Protein AF-A0A1H7FIC7-F1 (afdb_monomer_lite)

pLDDT: mean 71.8, std 18.18, range [37.59, 98.0]

Secondary structure (DSSP, 8-state):
-HHHHHHHHHHHHHHHHHHHHH--SHHHHHHHHHHHHHHHGGGHHHHHHHHTTTTT--------HHHHHHHTT-HHHHHHHHHHHHHHHTT--PPPPHHHHHHHHHHHHHS-HHHHHHHHHHHHHS--GGGHHHHHHHHT-SSHHHHHHHHHHHHHHHHHHHHHHHHHHHHHHT--SSPPPP-HHHHHHHHHTS-S-HHHHHHHHHHHHHHHHHTS-----------PPP-S--------------PPP-

Foldseek 3Di:
DVVVVVVVLVVLLVQLLVQLVPDVDLVSNVVSLVVLCVVCPPCSVVSCVVNVVNSPHPPPCPPDVVVVVVQVPDPVSVVVVVVVVVCVVVVDDDDDDVVVLVVLQCCLPDNDPVSVLVSLVVCLVDNALSNVVSLVSQCVRPDPVSVVSSVVSLVVLLVVLVVLLVVLVVVVVPPDPPDDQRDLVSLVRSLSNPNDDPVSSVVSNVVSVVSVVVPDDPPDPDPDDPDDDDDPDPPDPDDDDDDDDPDDDD

Sequence (250 aa):
MILVIAFHLGLALAFGILSALLCPRPLSATVASFVILVLFGPFGGLALMMIAPGLGLPQARILSSRTAYQFSRDPQLHDAADKLFDQICQRRRHPLSGNAVSSFLKTFRSGTLHQQQEAIAAISRSYHPDMRPALSAALASPVPALRVQAAAVYAKLRGTYGTRAKDLLDQAEREDHARPALDANAFLEVAASGFVDNETREKLLFLASKLKEENTPPSVPSASASGPGPSRSMLRAMPRIKRYACGGLG

Structure (mmCIF, N/CA/C/O backbone):
data_AF-A0A1H7FIC7-F1
#
_entry.id   AF-A0A1H7FIC7-F1
#
loop_
_atom_site.group_PDB
_atom_site.id
_atom_site.type_symbol
_atom_site.label_atom_id
_atom_site.label_alt_id
_atom_site.label_comp_id
_atom_site.label_asym_id
_atom_site.label_entity_id
_atom_site.label_seq_id
_atom_site.pdbx_PDB_ins_code
_atom_site.Cartn_x
_atom_site.Cartn_y
_atom_site.Cartn_z
_atom_site.occupancy
_atom_site.B_iso_or_equiv
_atom_site.auth_seq_id
_atom_site.auth_comp_id
_atom_site.auth_asym_id
_atom_site.auth_atom_id
_atom_site.pdbx_PDB_model_num
ATOM 1 N N . MET A 1 1 ? -52.594 -40.187 -3.502 1.00 57.84 1 MET A N 1
ATOM 2 C CA . MET A 1 1 ? -51.369 -39.349 -3.546 1.00 57.84 1 MET A CA 1
ATOM 3 C C . MET A 1 1 ? -51.622 -37.940 -4.076 1.00 57.84 1 MET A C 1
ATOM 5 O O . MET A 1 1 ? -51.221 -37.000 -3.409 1.00 57.84 1 MET A O 1
ATOM 9 N N . ILE A 1 2 ? -52.325 -37.759 -5.201 1.00 67.56 2 ILE A N 1
ATOM 10 C CA . ILE A 1 2 ? -52.583 -36.429 -5.800 1.00 67.56 2 ILE A CA 1
ATOM 11 C C . ILE A 1 2 ? -53.289 -35.461 -4.828 1.00 67.56 2 ILE A C 1
ATOM 13 O O . ILE A 1 2 ? -52.870 -34.318 -4.691 1.00 67.56 2 ILE A O 1
ATOM 17 N N . LEU A 1 3 ? -54.288 -35.939 -4.079 1.00 77.06 3 LEU A N 1
ATOM 18 C CA . LEU A 1 3 ? -55.001 -35.150 -3.061 1.00 77.06 3 LEU A CA 1
ATOM 19 C C . LEU A 1 3 ? -54.100 -34.664 -1.912 1.00 77.06 3 LEU A C 1
ATOM 21 O O . LEU A 1 3 ? -54.261 -33.547 -1.437 1.00 77.06 3 LEU A O 1
ATOM 25 N N . VAL A 1 4 ? -53.122 -35.476 -1.505 1.00 73.75 4 VAL A N 1
ATOM 26 C CA . VAL A 1 4 ? -52.178 -35.140 -0.424 1.00 73.75 4 VAL A CA 1
ATOM 27 C C . VAL A 1 4 ? -51.192 -34.071 -0.895 1.00 73.75 4 VAL A C 1
ATOM 29 O O . VAL A 1 4 ? -50.913 -33.115 -0.179 1.00 73.75 4 VAL A O 1
ATOM 32 N N . ILE A 1 5 ? -50.724 -34.186 -2.139 1.00 71.56 5 ILE A N 1
ATOM 33 C CA . ILE A 1 5 ? -49.825 -33.206 -2.759 1.00 71.56 5 ILE A CA 1
ATOM 34 C C . ILE A 1 5 ? -50.549 -31.869 -2.954 1.00 71.56 5 ILE A C 1
ATOM 36 O O . ILE A 1 5 ? -50.003 -30.827 -2.598 1.00 71.56 5 ILE A O 1
ATOM 40 N N . ALA A 1 6 ? -51.790 -31.891 -3.451 1.00 74.50 6 ALA A N 1
ATOM 41 C CA . ALA A 1 6 ? -52.603 -30.688 -3.622 1.00 74.50 6 ALA A CA 1
ATOM 42 C C . ALA A 1 6 ? -52.882 -29.988 -2.281 1.00 74.50 6 ALA A C 1
ATOM 44 O O . ALA A 1 6 ? -52.785 -28.764 -2.191 1.00 74.50 6 ALA A O 1
ATOM 45 N N . PHE A 1 7 ? -53.155 -30.761 -1.225 1.00 78.12 7 PHE A N 1
ATOM 46 C CA . PHE A 1 7 ? -53.363 -30.231 0.121 1.00 78.12 7 PHE A CA 1
ATOM 47 C C . PHE A 1 7 ? -52.100 -29.565 0.685 1.00 78.12 7 PHE A C 1
ATOM 49 O O . PHE A 1 7 ? -52.166 -28.444 1.189 1.00 78.12 7 PHE A O 1
ATOM 56 N N . HIS A 1 8 ? -50.932 -30.200 0.546 1.00 70.44 8 HIS A N 1
ATOM 57 C CA . HIS A 1 8 ? -49.667 -29.612 0.991 1.00 70.44 8 HIS A CA 1
ATOM 58 C C . HIS A 1 8 ? -49.299 -28.348 0.211 1.00 70.44 8 HIS A C 1
ATOM 60 O O . HIS A 1 8 ? -48.866 -27.366 0.816 1.00 70.44 8 HIS A O 1
ATOM 66 N N . LEU A 1 9 ? -49.516 -28.340 -1.107 1.00 70.31 9 LEU A N 1
ATOM 67 C CA . LEU A 1 9 ? -49.268 -27.166 -1.942 1.00 70.31 9 LEU A CA 1
ATOM 68 C C . LEU A 1 9 ? -50.167 -25.989 -1.529 1.00 70.31 9 LEU A C 1
ATOM 70 O O . LEU A 1 9 ? -49.692 -24.861 -1.401 1.00 70.31 9 LEU A O 1
ATOM 74 N N . GLY A 1 10 ? -51.447 -26.267 -1.259 1.00 76.19 10 GLY A N 1
ATOM 75 C CA . GLY A 1 10 ? -52.403 -25.275 -0.770 1.00 76.19 10 GLY A CA 1
ATOM 76 C C . GLY A 1 10 ? -52.015 -24.702 0.594 1.00 76.19 10 GLY A C 1
ATOM 77 O O . GLY A 1 10 ? -52.045 -23.486 0.777 1.00 76.19 10 GLY A O 1
ATOM 78 N N . LEU A 1 11 ? -51.578 -25.554 1.530 1.00 78.25 11 LEU A N 1
ATOM 79 C CA . LEU A 1 11 ? -51.146 -25.128 2.865 1.00 78.25 11 LEU A CA 1
ATOM 80 C C . LEU A 1 11 ? -49.901 -24.225 2.805 1.00 78.25 11 LEU A C 1
ATOM 82 O O . LEU A 1 11 ? -49.844 -23.203 3.488 1.00 78.25 11 LEU A O 1
ATOM 86 N N . ALA A 1 12 ? -48.924 -24.570 1.961 1.00 68.94 12 ALA A N 1
ATOM 87 C CA . ALA A 1 12 ? -47.704 -23.783 1.781 1.00 68.94 12 ALA A CA 1
ATOM 88 C C . ALA A 1 12 ? -47.992 -22.402 1.176 1.00 68.94 12 ALA A C 1
ATOM 90 O O . ALA A 1 12 ? -47.434 -21.394 1.616 1.00 68.94 12 ALA A O 1
ATOM 91 N N . LEU A 1 13 ? -48.898 -22.350 0.199 1.00 70.50 13 LEU A N 1
ATOM 92 C CA . LEU A 1 13 ? -49.300 -21.115 -0.465 1.00 70.50 13 LEU A CA 1
ATOM 93 C C . LEU A 1 13 ? -50.098 -20.207 0.484 1.00 70.50 13 LEU A C 1
ATOM 95 O O . LEU A 1 13 ? -49.805 -19.015 0.581 1.00 70.50 13 LEU A O 1
ATOM 99 N N . ALA A 1 14 ? -51.027 -20.777 1.257 1.00 75.50 14 ALA A N 1
ATOM 100 C CA . ALA A 1 14 ? -51.773 -20.050 2.281 1.00 75.50 14 ALA A CA 1
ATOM 101 C C . ALA A 1 14 ? -50.853 -19.496 3.381 1.00 75.50 14 ALA A C 1
ATOM 103 O O . ALA A 1 14 ? -50.983 -18.332 3.755 1.00 75.50 14 ALA A O 1
ATOM 104 N N . PHE A 1 15 ? -49.885 -20.287 3.860 1.00 73.62 15 PHE A N 1
ATOM 105 C CA . PHE A 1 15 ? -48.921 -19.845 4.871 1.00 73.62 15 PHE A CA 1
ATOM 106 C C . PHE A 1 15 ? -47.997 -18.735 4.349 1.00 73.62 15 PHE A C 1
ATOM 108 O O . PHE A 1 15 ? -47.774 -17.744 5.043 1.00 73.62 15 PHE A O 1
ATOM 115 N N . GLY A 1 16 ? -47.509 -18.857 3.109 1.00 66.69 16 GLY A N 1
ATOM 116 C CA . GLY A 1 16 ? -46.693 -17.829 2.460 1.00 66.69 16 GLY A CA 1
ATOM 117 C C . GLY A 1 16 ? -47.426 -16.490 2.356 1.00 66.69 16 GLY A C 1
ATOM 118 O O . GLY A 1 16 ? -46.898 -15.468 2.795 1.00 66.69 16 GLY A O 1
ATOM 119 N N . ILE A 1 17 ? -48.672 -16.506 1.872 1.00 69.06 17 ILE A N 1
ATOM 120 C CA . ILE A 1 17 ? -49.517 -15.305 1.759 1.00 69.06 17 ILE A CA 1
ATOM 121 C C . ILE A 1 17 ? -49.838 -14.721 3.140 1.00 69.06 17 ILE A C 1
ATOM 123 O O . ILE A 1 17 ? -49.695 -13.518 3.347 1.00 69.06 17 ILE A O 1
ATOM 127 N N . LEU A 1 18 ? -50.217 -15.561 4.107 1.00 73.50 18 LEU A N 1
ATOM 128 C CA . LEU A 1 18 ? -50.544 -15.122 5.463 1.00 73.50 18 LEU A CA 1
ATOM 129 C C . LEU A 1 18 ? -49.329 -14.480 6.154 1.00 73.50 18 LEU A C 1
ATOM 131 O O . LEU A 1 18 ? -49.452 -13.421 6.764 1.00 73.50 18 LEU A O 1
ATOM 135 N N . SER A 1 19 ? -48.136 -15.061 6.000 1.00 65.75 19 SER A N 1
ATOM 136 C CA . SER A 1 19 ? -46.896 -14.502 6.556 1.00 65.75 19 SER A CA 1
ATOM 137 C C . SER A 1 19 ? -46.522 -13.148 5.938 1.00 65.75 19 SER A C 1
ATOM 139 O O . SER A 1 19 ? -46.116 -12.240 6.664 1.00 65.75 19 SER A O 1
ATOM 141 N N . ALA A 1 20 ? -46.734 -12.979 4.627 1.00 65.19 20 ALA A N 1
ATOM 142 C CA . ALA A 1 20 ? -46.489 -11.724 3.921 1.00 65.19 20 ALA A CA 1
ATOM 143 C C . ALA A 1 20 ? -47.481 -10.619 4.321 1.00 65.19 20 ALA A C 1
ATOM 145 O O . ALA A 1 20 ? -47.103 -9.450 4.392 1.00 65.19 20 ALA A O 1
ATOM 146 N N . LEU A 1 21 ? -48.732 -10.984 4.622 1.00 69.06 21 LEU A N 1
ATOM 147 C CA . LEU A 1 21 ? -49.762 -10.046 5.075 1.00 69.06 21 LEU A CA 1
ATOM 148 C C . LEU A 1 21 ? -49.577 -9.624 6.539 1.00 69.06 21 LEU A C 1
ATOM 150 O O . LEU A 1 21 ? -49.792 -8.457 6.862 1.00 69.06 21 LEU A O 1
ATOM 154 N N . LEU A 1 22 ? -49.182 -10.542 7.430 1.00 72.50 22 LEU A N 1
ATOM 155 C CA . LEU A 1 22 ? -49.055 -10.237 8.862 1.00 72.50 22 LEU A CA 1
ATOM 156 C C . LEU A 1 22 ? -47.716 -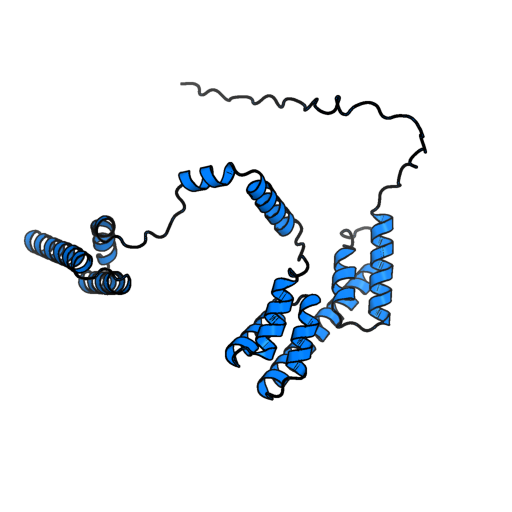9.594 9.250 1.00 72.50 22 LEU A C 1
ATOM 158 O O . LEU A 1 22 ? -47.640 -8.967 10.306 1.00 72.50 22 LEU A O 1
ATOM 162 N N . CYS A 1 23 ? -46.652 -9.745 8.456 1.00 61.78 23 CYS A N 1
ATOM 163 C CA . CYS A 1 23 ? -45.318 -9.275 8.834 1.00 61.78 23 CYS A CA 1
ATOM 164 C C . CYS A 1 23 ? -44.646 -8.434 7.730 1.00 61.78 23 CYS A C 1
ATOM 166 O O . CYS A 1 23 ? -43.981 -8.978 6.853 1.00 61.78 23 CYS A O 1
ATOM 168 N N . PRO A 1 24 ? -44.674 -7.090 7.813 1.00 55.84 24 PRO A N 1
ATOM 169 C CA . PRO A 1 24 ? -44.030 -6.201 6.835 1.00 55.84 24 PRO A CA 1
ATOM 170 C C . PRO A 1 24 ? -42.494 -6.091 6.993 1.00 55.84 24 PRO A C 1
ATOM 172 O O . PRO A 1 24 ? -41.896 -5.071 6.651 1.00 55.84 24 PRO A O 1
ATOM 175 N N . ARG A 1 25 ? -41.816 -7.114 7.538 1.00 59.91 25 ARG A N 1
ATOM 176 C CA . ARG A 1 25 ? -40.357 -7.107 7.770 1.00 59.91 25 ARG A CA 1
ATOM 177 C C . ARG A 1 25 ? -39.641 -8.165 6.928 1.00 59.91 25 ARG A C 1
ATOM 179 O O . ARG A 1 25 ? -40.083 -9.314 6.919 1.00 59.91 25 ARG A O 1
ATOM 186 N N . PRO A 1 26 ? -38.466 -7.850 6.346 1.00 59.34 26 PRO A N 1
ATOM 187 C CA . PRO A 1 26 ? -37.747 -8.764 5.450 1.00 59.34 26 PRO A CA 1
ATOM 188 C C . PRO A 1 26 ? -37.275 -10.043 6.158 1.00 59.34 26 PRO A C 1
ATOM 190 O O . PRO A 1 26 ? -37.068 -11.069 5.525 1.00 59.34 26 PRO A O 1
ATOM 193 N N . LEU A 1 27 ? -37.150 -9.995 7.488 1.00 58.41 27 LEU A N 1
ATOM 194 C CA . LEU A 1 27 ? -36.719 -11.116 8.319 1.00 58.41 27 LEU A CA 1
ATOM 195 C C . LEU A 1 27 ? -37.789 -12.222 8.408 1.00 58.41 27 LEU A C 1
ATOM 197 O O . LEU A 1 27 ? -37.448 -13.395 8.500 1.00 58.41 27 LEU A O 1
ATOM 201 N N . SER A 1 28 ? -39.074 -11.863 8.302 1.00 64.94 28 SER A N 1
ATOM 202 C CA . SER A 1 28 ? -40.186 -12.825 8.324 1.00 64.94 28 SER A CA 1
ATOM 203 C C . SER A 1 28 ? -40.279 -13.643 7.030 1.00 64.94 28 SER A C 1
ATOM 205 O O . SER A 1 28 ? -40.469 -14.856 7.082 1.00 64.94 28 SER A O 1
ATOM 207 N N . ALA A 1 29 ? -40.025 -13.009 5.881 1.00 64.88 29 ALA A N 1
ATOM 208 C CA . ALA A 1 29 ? -40.022 -13.663 4.575 1.00 64.88 29 ALA A CA 1
ATOM 209 C C . ALA A 1 29 ? -38.861 -14.666 4.426 1.00 64.88 29 ALA A C 1
ATOM 211 O O . ALA A 1 29 ? -39.040 -15.745 3.856 1.00 64.88 29 ALA A O 1
ATOM 212 N N . THR A 1 30 ? -37.686 -14.358 4.988 1.00 68.81 30 THR A N 1
ATOM 213 C CA . THR A 1 30 ? -36.531 -15.273 4.987 1.00 68.81 30 THR A CA 1
ATOM 214 C C . THR A 1 30 ? -36.787 -16.512 5.844 1.00 68.81 30 THR A C 1
ATOM 216 O O . THR A 1 30 ? -36.502 -17.626 5.411 1.00 68.81 30 THR A O 1
ATOM 219 N N . VAL A 1 31 ? -37.373 -16.340 7.035 1.00 71.56 31 VAL A N 1
ATOM 220 C CA . VAL A 1 31 ? -37.713 -17.458 7.933 1.00 71.56 31 VAL A CA 1
ATOM 221 C C . VAL A 1 31 ? -38.797 -18.339 7.308 1.00 71.56 31 VAL A C 1
ATOM 223 O O . VAL A 1 31 ? -38.644 -19.558 7.277 1.00 71.56 31 VAL A O 1
ATOM 226 N N . ALA A 1 32 ? -39.844 -17.742 6.730 1.00 69.69 32 ALA A N 1
ATOM 227 C CA . ALA A 1 32 ? -40.887 -18.483 6.020 1.00 69.69 32 ALA A CA 1
ATOM 228 C C . ALA A 1 32 ? -40.318 -19.290 4.838 1.00 69.69 32 ALA A C 1
ATOM 230 O O . ALA A 1 32 ? -40.649 -20.463 4.671 1.00 69.69 32 ALA A O 1
ATOM 231 N N . SER A 1 33 ? -39.393 -18.702 4.072 1.00 68.88 33 SER A N 1
ATOM 232 C CA . SER A 1 33 ? -38.719 -19.390 2.962 1.00 68.88 33 SER A CA 1
ATOM 233 C C . SER A 1 33 ? -37.886 -20.584 3.437 1.00 68.88 33 SER A C 1
ATOM 235 O O . SER A 1 33 ? -37.887 -21.633 2.794 1.00 68.88 33 SER A O 1
ATOM 237 N N . PHE A 1 34 ? -37.218 -20.456 4.586 1.00 73.19 34 PHE A N 1
ATOM 238 C CA . PHE A 1 34 ? -36.432 -21.539 5.178 1.00 73.19 34 PHE A CA 1
ATOM 239 C C . PHE A 1 34 ? -37.321 -22.696 5.653 1.00 73.19 34 PHE A C 1
ATOM 241 O O . PHE A 1 34 ? -37.012 -23.858 5.401 1.00 73.19 34 PHE A O 1
ATOM 248 N N . VAL A 1 35 ? -38.466 -22.387 6.271 1.00 73.94 35 VAL A N 1
ATOM 249 C CA . VAL A 1 35 ? -39.454 -23.393 6.698 1.00 73.94 35 VAL A CA 1
ATOM 250 C C . VAL A 1 35 ? -40.037 -24.142 5.496 1.00 73.94 35 VAL A C 1
ATOM 252 O O . VAL A 1 35 ? -40.147 -25.366 5.542 1.00 73.94 35 VAL A O 1
ATOM 255 N N . ILE A 1 36 ? -40.342 -23.441 4.397 1.00 69.69 36 ILE A N 1
ATOM 256 C CA . ILE A 1 36 ? -40.821 -24.061 3.148 1.00 69.69 36 ILE A CA 1
ATOM 257 C C . ILE A 1 36 ? -39.760 -25.003 2.562 1.00 69.69 36 ILE A C 1
ATOM 259 O O . ILE A 1 36 ? -40.090 -26.113 2.142 1.00 69.69 36 ILE A O 1
ATOM 263 N N . LEU A 1 37 ? -38.486 -24.596 2.572 1.00 75.12 37 LEU A N 1
ATOM 264 C CA . LEU A 1 37 ? -37.381 -25.414 2.070 1.00 75.12 37 LEU A CA 1
ATOM 265 C C . LEU A 1 37 ? -37.189 -26.694 2.899 1.00 75.12 37 LEU A C 1
ATOM 267 O O . LEU A 1 37 ? -36.972 -27.765 2.337 1.00 75.12 37 LEU A O 1
ATOM 271 N N . VAL A 1 38 ? -37.313 -26.596 4.226 1.00 77.62 38 VAL A N 1
ATOM 272 C CA . VAL A 1 38 ? -37.186 -27.742 5.138 1.00 77.62 38 VAL A CA 1
ATOM 273 C C . VAL A 1 38 ? -38.382 -28.693 5.023 1.00 77.62 38 VAL A C 1
ATOM 275 O O . VAL A 1 38 ? -38.174 -29.903 4.991 1.00 77.62 38 VAL A O 1
ATOM 278 N N . LEU A 1 39 ? -39.617 -28.186 4.907 1.00 73.00 39 LEU A N 1
ATOM 279 C CA . LEU A 1 39 ? -40.810 -29.041 4.795 1.00 73.00 39 LEU A CA 1
ATOM 280 C C . LEU A 1 39 ? -40.895 -29.793 3.459 1.00 73.00 39 LEU A C 1
ATOM 282 O O . LEU A 1 39 ? -41.339 -30.937 3.431 1.00 73.00 39 LEU A O 1
ATOM 286 N N . PHE A 1 40 ? -40.505 -29.153 2.354 1.00 70.25 40 PHE A N 1
ATOM 287 C CA . PHE A 1 40 ? -40.621 -29.732 1.007 1.00 70.25 40 PHE A CA 1
ATOM 288 C C . PHE A 1 40 ? -39.320 -30.373 0.501 1.00 70.25 40 PHE A C 1
ATOM 290 O O . PHE A 1 40 ? -39.297 -30.951 -0.591 1.00 70.25 40 PHE A O 1
ATOM 297 N N . GLY A 1 41 ? -38.238 -30.280 1.279 1.00 71.94 41 GLY A N 1
ATOM 298 C CA . GLY A 1 41 ? -36.935 -30.852 0.956 1.00 71.94 41 GLY A CA 1
ATOM 299 C C . GLY A 1 41 ? -36.444 -30.423 -0.437 1.00 71.94 41 GLY A C 1
ATOM 300 O O . GLY A 1 41 ? -36.450 -29.228 -0.745 1.00 71.94 41 GLY A O 1
ATOM 301 N N . PRO A 1 42 ? -36.051 -31.360 -1.325 1.00 73.94 42 PRO A N 1
ATOM 302 C CA . PRO A 1 42 ? -35.502 -31.024 -2.643 1.00 73.94 42 PRO A CA 1
ATOM 303 C C . PRO A 1 42 ? -36.511 -30.312 -3.561 1.00 73.94 42 PRO A C 1
ATOM 305 O O . PRO A 1 42 ? -36.107 -29.609 -4.485 1.00 73.94 42 PRO A O 1
ATOM 308 N N . PHE A 1 43 ? -37.817 -30.438 -3.298 1.00 71.19 43 PHE A N 1
ATOM 309 C CA . PHE A 1 43 ? -38.866 -29.758 -4.064 1.00 71.19 43 PHE A CA 1
ATOM 310 C C . PHE A 1 43 ? -39.203 -28.362 -3.524 1.00 71.19 43 PHE A C 1
ATOM 312 O O . PHE A 1 43 ? -39.947 -27.619 -4.168 1.00 71.19 43 PHE A O 1
ATOM 319 N N . GLY A 1 44 ? -38.633 -27.963 -2.381 1.00 71.12 44 GLY A N 1
ATOM 320 C CA . GLY A 1 44 ? -38.892 -26.658 -1.769 1.00 71.12 44 GLY A CA 1
ATOM 321 C C . GLY A 1 44 ? -38.512 -25.484 -2.670 1.00 71.12 44 GLY A C 1
ATOM 322 O O . GLY A 1 44 ? -39.203 -24.468 -2.675 1.00 71.12 44 GLY A O 1
ATOM 323 N N . GLY A 1 45 ? -37.485 -25.644 -3.511 1.00 72.00 45 GLY A N 1
ATOM 324 C CA . GLY A 1 45 ? -37.104 -24.637 -4.506 1.00 72.00 45 GLY A CA 1
ATOM 325 C C . GLY A 1 45 ? -38.188 -24.376 -5.562 1.00 72.00 45 GLY A C 1
ATOM 326 O O . GLY A 1 45 ? -38.421 -23.224 -5.923 1.00 72.00 45 GLY A O 1
ATOM 327 N N . LEU A 1 46 ? -38.900 -25.417 -6.013 1.00 74.50 46 LEU A N 1
ATOM 328 C CA . LEU A 1 46 ? -40.007 -25.274 -6.971 1.00 74.50 46 LEU A CA 1
ATOM 329 C C . LEU A 1 46 ? -41.225 -24.608 -6.324 1.00 74.50 46 LEU A C 1
ATOM 331 O O . LEU A 1 46 ? -41.854 -23.745 -6.936 1.00 74.50 46 LEU A O 1
ATOM 335 N N . ALA A 1 47 ? -41.519 -24.963 -5.071 1.00 67.38 47 ALA A N 1
ATOM 336 C CA . ALA A 1 47 ? -42.573 -24.312 -4.299 1.00 67.38 47 ALA A CA 1
ATOM 337 C C . ALA A 1 47 ? -42.267 -22.818 -4.092 1.00 67.38 47 ALA A C 1
ATOM 339 O O . ALA A 1 47 ? -43.123 -21.973 -4.336 1.00 67.38 47 ALA A O 1
ATOM 340 N N . LEU A 1 48 ? -41.025 -22.471 -3.740 1.00 71.19 48 LEU A N 1
ATOM 341 C CA . LEU A 1 48 ? -40.585 -21.079 -3.611 1.00 71.19 48 LEU A CA 1
ATOM 342 C C . LEU A 1 48 ? -40.711 -20.301 -4.927 1.00 71.19 48 LEU A C 1
ATOM 344 O O . LEU A 1 48 ? -41.174 -19.166 -4.901 1.00 71.19 48 LEU A O 1
ATOM 348 N N . MET A 1 49 ? -40.381 -20.904 -6.071 1.00 68.94 49 MET A N 1
ATOM 349 C CA . MET A 1 49 ? -40.536 -20.285 -7.399 1.00 68.94 49 MET A CA 1
ATOM 350 C C . MET A 1 49 ? -41.988 -19.901 -7.720 1.00 68.94 49 MET A C 1
ATOM 352 O O . MET A 1 49 ? -42.231 -18.826 -8.264 1.00 68.94 49 MET A O 1
ATOM 356 N N . MET A 1 50 ? -42.954 -20.745 -7.349 1.00 69.38 50 MET A N 1
ATOM 357 C CA . MET A 1 50 ? -44.384 -20.483 -7.565 1.00 69.38 50 MET A CA 1
ATOM 358 C C . MET A 1 50 ? -44.932 -19.363 -6.670 1.00 69.38 50 MET A C 1
ATOM 360 O O . MET A 1 50 ? -45.807 -18.612 -7.093 1.00 69.38 50 MET A O 1
ATOM 364 N N . ILE A 1 51 ? -44.427 -19.238 -5.439 1.00 67.44 51 ILE A N 1
ATOM 365 C CA . ILE A 1 51 ? -44.993 -18.332 -4.425 1.00 67.44 51 ILE A CA 1
ATOM 366 C C . ILE A 1 51 ? -44.198 -17.003 -4.344 1.00 67.44 51 ILE A C 1
ATOM 368 O O . ILE A 1 51 ? -44.732 -15.974 -3.927 1.00 67.44 51 ILE A O 1
ATOM 372 N N . ALA A 1 52 ? -42.944 -16.975 -4.818 1.00 64.38 52 ALA A N 1
ATOM 373 C CA . ALA A 1 52 ? -42.065 -15.798 -4.819 1.00 64.38 52 ALA A CA 1
ATOM 374 C C . ALA A 1 52 ? -42.659 -14.515 -5.441 1.00 64.38 52 ALA A C 1
ATOM 376 O O . ALA A 1 52 ? -42.413 -13.448 -4.871 1.00 64.38 52 ALA A O 1
ATOM 377 N N . PRO A 1 53 ? -43.456 -14.555 -6.533 1.00 60.28 53 PRO A N 1
ATOM 378 C CA . PRO A 1 53 ? -44.068 -13.347 -7.093 1.00 60.28 53 PRO A CA 1
ATOM 379 C C . PRO A 1 53 ? -45.049 -12.659 -6.131 1.00 60.28 53 PRO A C 1
ATOM 381 O O . PRO A 1 53 ? -45.236 -11.449 -6.216 1.00 60.28 53 PRO A O 1
ATOM 384 N N . GLY A 1 54 ? -45.664 -13.416 -5.213 1.00 58.31 54 GLY A N 1
ATOM 385 C CA . GLY A 1 54 ? -46.641 -12.907 -4.245 1.00 58.31 54 GLY A CA 1
ATOM 386 C C . GLY A 1 54 ? -46.043 -12.458 -2.908 1.00 58.31 54 GLY A C 1
ATOM 387 O O . GLY A 1 54 ? -46.653 -11.644 -2.223 1.00 58.31 54 GLY A O 1
ATOM 388 N N . LEU A 1 55 ? -44.852 -12.945 -2.532 1.00 59.66 55 LEU A N 1
ATOM 389 C CA . LEU A 1 55 ? -44.235 -12.629 -1.232 1.00 59.66 55 LEU A CA 1
ATOM 390 C C . LEU A 1 55 ? -43.477 -11.296 -1.191 1.00 59.66 55 LEU A C 1
ATOM 392 O O . LEU A 1 55 ? -42.957 -10.935 -0.137 1.00 59.66 55 LEU A O 1
ATOM 396 N N . GLY A 1 56 ? -43.358 -10.575 -2.312 1.00 53.44 56 GLY A N 1
ATOM 397 C CA . GLY A 1 56 ? -42.610 -9.314 -2.351 1.00 53.44 56 GLY A CA 1
ATOM 398 C C . GLY A 1 56 ? -41.148 -9.459 -1.903 1.00 53.44 56 GLY A C 1
ATOM 399 O O . GLY A 1 56 ? -40.543 -8.485 -1.452 1.00 53.44 56 GLY A O 1
ATOM 400 N N . LEU A 1 57 ? -40.582 -10.673 -1.999 1.00 56.12 57 LEU A N 1
ATOM 401 C CA . LEU A 1 57 ? -39.169 -10.924 -1.731 1.00 56.12 57 LEU A CA 1
ATOM 402 C C . LEU A 1 57 ? -38.341 -9.953 -2.584 1.00 56.12 57 LEU A C 1
ATOM 404 O O . LEU A 1 57 ? -38.698 -9.727 -3.744 1.00 56.12 57 LEU A O 1
ATOM 408 N N . PRO A 1 58 ? -37.248 -9.373 -2.051 1.00 47.75 58 PRO A N 1
ATOM 409 C CA . PRO A 1 58 ? -36.360 -8.539 -2.839 1.00 47.75 58 PRO A CA 1
ATOM 410 C C . PRO A 1 58 ? -35.783 -9.420 -3.939 1.00 47.75 58 PRO A C 1
ATOM 412 O O . PRO A 1 58 ? -34.849 -10.190 -3.723 1.00 47.75 58 PRO A O 1
ATOM 415 N N . GLN A 1 59 ? -36.399 -9.340 -5.114 1.00 48.03 59 GLN A N 1
ATOM 416 C CA . GLN A 1 59 ? -35.928 -9.998 -6.309 1.00 48.03 59 GLN A CA 1
ATOM 417 C C . GLN A 1 59 ? -34.473 -9.573 -6.448 1.00 48.03 59 GLN A C 1
ATOM 419 O O . GLN A 1 59 ? -34.191 -8.370 -6.516 1.00 48.03 59 GLN A O 1
ATOM 424 N N . ALA A 1 60 ? -33.548 -10.539 -6.388 1.00 45.25 60 ALA A N 1
ATOM 425 C CA . ALA A 1 60 ? -32.164 -10.286 -6.742 1.00 45.25 60 ALA A CA 1
ATOM 426 C C . ALA A 1 60 ? -32.239 -9.559 -8.080 1.00 45.25 60 ALA A C 1
ATOM 428 O O . ALA A 1 60 ? -32.760 -10.117 -9.048 1.00 45.25 60 ALA A O 1
ATOM 429 N N . ARG A 1 61 ? -31.880 -8.268 -8.085 1.00 44.22 61 ARG A N 1
ATOM 430 C CA . ARG A 1 61 ? -31.985 -7.421 -9.269 1.00 44.22 61 ARG A CA 1
ATOM 431 C C . ARG A 1 61 ? -30.978 -7.962 -10.268 1.00 44.22 61 ARG A C 1
ATOM 433 O O . ARG A 1 61 ? -29.861 -7.467 -10.363 1.00 44.22 61 ARG A O 1
ATOM 440 N N . ILE A 1 62 ? -31.375 -8.981 -11.019 1.00 45.00 62 ILE A N 1
ATOM 441 C CA . ILE A 1 62 ? -30.832 -9.217 -12.340 1.00 45.00 62 ILE A CA 1
ATOM 442 C C . ILE A 1 62 ? -31.252 -7.961 -13.088 1.00 45.00 62 ILE A C 1
ATOM 444 O O . ILE A 1 62 ? -32.436 -7.759 -13.352 1.00 45.00 62 ILE A O 1
ATOM 448 N N . LEU A 1 63 ? -30.296 -7.046 -13.249 1.00 41.75 63 LEU A N 1
ATOM 449 C CA . LEU A 1 63 ? -30.462 -5.767 -13.923 1.00 41.75 63 LEU A CA 1
ATOM 450 C C . LEU A 1 63 ? -31.174 -6.020 -15.253 1.00 41.75 63 LEU A C 1
ATOM 452 O O . LEU A 1 63 ? -30.571 -6.475 -16.221 1.00 41.75 63 LEU A O 1
ATOM 456 N N . SER A 1 64 ? -32.483 -5.773 -15.278 1.00 45.69 64 SER A N 1
ATOM 457 C CA . SER A 1 64 ? -33.270 -5.861 -16.495 1.00 45.69 64 SER A CA 1
ATOM 458 C C . SER A 1 64 ? -32.671 -4.883 -17.502 1.00 45.69 64 SER A C 1
ATOM 460 O O . SER A 1 64 ? -32.392 -3.734 -17.155 1.00 45.69 64 SER A O 1
ATOM 462 N N . SER A 1 65 ? -32.504 -5.313 -18.748 1.00 49.84 65 SER A N 1
ATOM 463 C CA . SER A 1 65 ? -31.925 -4.555 -19.869 1.00 49.84 65 SER A CA 1
ATOM 464 C C . SER A 1 65 ? -32.493 -3.138 -20.069 1.00 49.84 65 SER A C 1
ATOM 466 O O . SER A 1 65 ? -31.867 -2.302 -20.718 1.00 49.84 65 SER A O 1
ATOM 468 N N . ARG A 1 66 ? -33.647 -2.824 -19.469 1.00 44.34 66 ARG A N 1
ATOM 469 C CA . ARG A 1 66 ? -34.286 -1.505 -19.507 1.00 44.34 66 ARG A CA 1
ATOM 470 C C . ARG A 1 66 ? -33.621 -0.456 -18.601 1.00 44.34 66 ARG A C 1
ATOM 472 O O . ARG A 1 66 ? -33.550 0.700 -19.002 1.00 44.34 66 ARG A O 1
ATOM 479 N N . THR A 1 67 ? -33.078 -0.837 -17.439 1.00 47.47 67 THR A N 1
ATOM 480 C CA . THR A 1 67 ? -32.286 0.073 -16.581 1.00 47.47 67 THR A CA 1
ATOM 481 C C . THR A 1 67 ? -30.853 0.239 -17.084 1.00 47.47 67 THR A C 1
ATOM 483 O O . THR A 1 67 ? -30.289 1.322 -16.945 1.00 47.47 67 THR A O 1
ATOM 486 N N . ALA A 1 68 ? -30.295 -0.777 -17.754 1.00 49.12 68 ALA A N 1
ATOM 487 C CA . ALA A 1 68 ? -29.017 -0.657 -18.460 1.00 49.12 68 ALA A CA 1
ATOM 488 C C . ALA A 1 68 ? -29.086 0.394 -19.587 1.00 49.12 68 ALA A C 1
ATOM 490 O O . ALA A 1 68 ? -28.180 1.209 -19.727 1.00 49.12 68 ALA A O 1
ATOM 491 N N . TYR A 1 69 ? -30.205 0.454 -20.318 1.00 47.03 69 TYR A N 1
ATOM 492 C CA . TYR A 1 69 ? -30.412 1.447 -21.379 1.00 47.03 69 TYR A CA 1
ATOM 493 C C . TYR A 1 69 ? -30.594 2.885 -20.867 1.00 47.03 69 TYR A C 1
ATOM 495 O O . TYR A 1 69 ? -30.257 3.836 -21.571 1.00 47.03 69 TYR A O 1
ATOM 503 N N . GLN A 1 70 ? -31.112 3.064 -19.649 1.00 47.22 70 GLN A N 1
ATOM 504 C CA . GLN A 1 70 ? -31.281 4.390 -19.045 1.00 47.22 70 GLN A CA 1
ATOM 505 C C . GLN A 1 70 ? -29.962 4.958 -18.499 1.00 47.22 70 GLN A C 1
ATOM 507 O O . GLN A 1 70 ? -29.769 6.170 -18.549 1.00 47.22 70 GLN A O 1
ATOM 512 N N . PHE A 1 71 ? -29.027 4.101 -18.073 1.00 47.62 71 PHE A N 1
ATOM 513 C CA . PHE A 1 71 ? -27.668 4.509 -17.690 1.00 47.62 71 PHE A CA 1
ATOM 514 C C . PHE A 1 71 ? -26.815 4.954 -18.893 1.00 47.62 71 PHE A C 1
ATOM 516 O O . PHE A 1 71 ? -25.938 5.798 -18.748 1.00 47.62 71 PHE A O 1
ATOM 523 N N . SER A 1 72 ? -27.094 4.442 -20.098 1.00 49.53 72 SER A N 1
ATOM 524 C CA . SER A 1 72 ? -26.338 4.765 -21.320 1.00 49.53 72 SER A CA 1
ATOM 525 C C . SER A 1 72 ? -26.627 6.142 -21.929 1.00 49.53 72 SER A C 1
ATOM 527 O O . SER A 1 72 ? -26.021 6.480 -22.944 1.00 49.53 72 SER A O 1
ATOM 529 N N . ARG A 1 73 ? -27.550 6.940 -21.372 1.00 52.50 73 ARG A N 1
ATOM 530 C CA . ARG A 1 73 ? -27.916 8.249 -21.947 1.00 52.50 73 ARG A CA 1
ATOM 531 C C . ARG A 1 73 ? -27.330 9.452 -21.215 1.00 52.50 73 ARG A C 1
ATOM 533 O O . ARG A 1 73 ? -27.519 10.566 -21.692 1.00 52.50 73 ARG A O 1
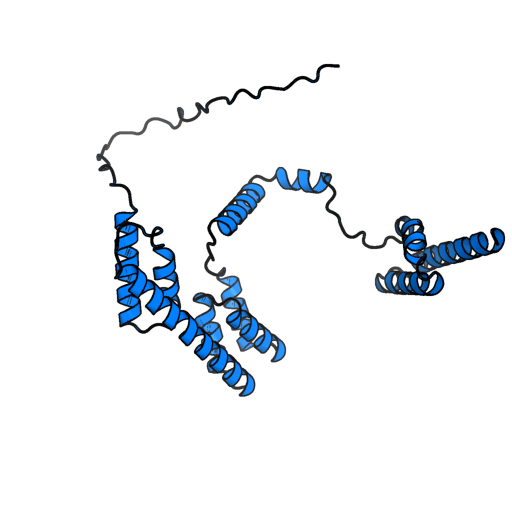ATOM 540 N N . ASP A 1 74 ? -26.635 9.239 -20.101 1.00 51.12 74 ASP A N 1
ATOM 541 C CA . ASP A 1 74 ? -25.929 10.306 -19.399 1.00 51.12 74 ASP A CA 1
ATOM 542 C C . ASP A 1 74 ? -24.475 10.394 -19.912 1.00 51.12 74 ASP A C 1
ATOM 544 O O . ASP A 1 74 ? -23.676 9.484 -19.658 1.00 51.12 74 ASP A O 1
ATOM 548 N N . PRO A 1 75 ? -24.105 11.456 -20.658 1.00 56.03 75 PRO A N 1
ATOM 549 C CA . PRO A 1 75 ? -22.769 11.600 -21.232 1.00 56.03 75 PRO A CA 1
ATOM 550 C C . PRO A 1 75 ? -21.658 11.611 -20.176 1.00 56.03 75 PRO A C 1
ATOM 552 O O . PRO A 1 75 ? -20.538 11.197 -20.470 1.00 56.03 75 PRO A O 1
ATOM 555 N N . GLN A 1 76 ? -21.953 12.062 -18.950 1.00 54.88 76 GLN A N 1
ATOM 556 C CA . GLN A 1 76 ? -20.963 12.131 -17.869 1.00 54.88 76 GLN A CA 1
ATOM 557 C C . GLN A 1 76 ? -20.631 10.748 -17.298 1.00 54.88 76 GLN A C 1
ATOM 559 O O . GLN A 1 76 ? -19.494 10.487 -16.906 1.00 54.88 76 GLN A O 1
ATOM 564 N N . LEU A 1 77 ? -21.611 9.846 -17.283 1.00 53.97 77 LEU A N 1
ATOM 565 C CA . LEU A 1 77 ? -21.447 8.475 -16.806 1.00 53.97 77 LEU A CA 1
ATOM 566 C C . LEU A 1 77 ? -20.762 7.579 -17.836 1.00 53.97 77 LEU A C 1
ATOM 568 O O . LEU A 1 77 ? -20.006 6.694 -17.443 1.00 53.97 77 LEU A O 1
ATOM 572 N N . HIS A 1 78 ? -20.978 7.829 -19.131 1.00 57.66 78 HIS A N 1
ATOM 573 C CA . HIS A 1 78 ? -20.239 7.151 -20.199 1.00 57.66 78 HIS A CA 1
ATOM 574 C C . HIS A 1 78 ? -18.750 7.500 -20.130 1.00 57.66 78 HIS A C 1
ATOM 576 O O . HIS A 1 78 ? -17.916 6.607 -20.079 1.00 57.66 78 HIS A O 1
ATOM 582 N N . ASP A 1 79 ? -18.430 8.785 -19.963 1.00 63.94 79 ASP A N 1
ATOM 583 C CA . ASP A 1 79 ? -17.053 9.248 -19.776 1.00 63.94 79 ASP A CA 1
ATOM 584 C C . ASP A 1 79 ? -16.419 8.664 -18.499 1.00 63.94 79 ASP A C 1
ATOM 586 O O . ASP A 1 79 ? -15.262 8.258 -18.506 1.00 63.94 79 ASP A O 1
ATOM 590 N N . ALA A 1 80 ? -17.172 8.535 -17.402 1.00 65.06 80 ALA A N 1
ATOM 591 C CA . ALA A 1 80 ? -16.675 7.891 -16.184 1.00 65.06 80 ALA A CA 1
ATOM 592 C C . ALA A 1 80 ? -16.447 6.376 -16.348 1.00 65.06 80 ALA A C 1
ATOM 594 O O . ALA A 1 80 ? -15.462 5.849 -15.829 1.00 65.06 80 ALA A O 1
ATOM 595 N N . ALA A 1 81 ? -17.339 5.678 -17.055 1.00 65.38 81 ALA A N 1
ATOM 596 C CA . ALA A 1 81 ? -17.232 4.244 -17.310 1.00 65.38 81 ALA A CA 1
ATOM 597 C C . ALA A 1 81 ? -16.106 3.923 -18.300 1.00 65.38 81 ALA A C 1
ATOM 599 O O . ALA A 1 81 ? -15.342 2.995 -18.048 1.00 65.38 81 ALA A O 1
ATOM 600 N N . ASP A 1 82 ? -15.948 4.723 -19.354 1.00 64.81 82 ASP A N 1
ATOM 601 C CA . ASP A 1 82 ? -14.859 4.601 -20.324 1.00 64.81 82 ASP A CA 1
ATOM 602 C C . ASP A 1 82 ? -13.519 4.949 -19.673 1.00 64.81 82 ASP A C 1
ATOM 604 O O . ASP A 1 82 ? -12.552 4.206 -19.819 1.00 64.81 82 ASP A O 1
ATOM 608 N N . LYS A 1 83 ? -13.470 5.989 -18.828 1.00 61.44 83 LYS A N 1
ATOM 609 C CA . LYS A 1 83 ? -12.291 6.277 -17.997 1.00 61.44 83 LYS A CA 1
ATOM 610 C C . LYS A 1 83 ? -11.969 5.130 -17.052 1.00 61.44 83 LYS A C 1
ATOM 612 O O . LYS A 1 83 ? -10.797 4.815 -16.887 1.00 61.44 83 LYS A O 1
ATOM 617 N N . LEU A 1 84 ? -12.965 4.509 -16.423 1.00 67.31 84 LEU A N 1
ATOM 618 C CA . LEU A 1 84 ? -12.746 3.365 -15.538 1.00 67.31 84 LEU A CA 1
ATOM 619 C C . LEU A 1 84 ? -12.276 2.133 -16.326 1.00 67.31 84 LEU A C 1
ATOM 621 O O . LEU A 1 84 ? -11.376 1.428 -15.878 1.00 67.31 84 LEU A O 1
ATOM 625 N N . PHE A 1 85 ? -12.845 1.888 -17.504 1.00 65.00 85 PHE A N 1
ATOM 626 C CA . PHE A 1 85 ? -12.450 0.805 -18.399 1.00 65.00 85 PHE A CA 1
ATOM 627 C C . PHE A 1 85 ? -11.013 0.989 -18.896 1.00 65.00 85 PHE A C 1
ATOM 629 O O . PHE A 1 85 ? -10.205 0.067 -18.779 1.00 65.00 85 PHE A O 1
ATOM 636 N N . ASP A 1 86 ? -10.658 2.196 -19.334 1.00 59.19 86 ASP A N 1
ATOM 637 C CA . ASP A 1 86 ? -9.290 2.559 -19.695 1.00 59.19 86 ASP A CA 1
ATOM 638 C C . ASP A 1 86 ? -8.350 2.467 -18.489 1.00 59.19 86 ASP A C 1
ATOM 640 O O . ASP A 1 86 ? -7.230 1.982 -18.621 1.00 59.19 86 ASP A O 1
ATOM 644 N N . GLN A 1 87 ? -8.791 2.845 -17.286 1.00 61.44 87 GLN A N 1
ATOM 645 C CA . GLN A 1 87 ? -8.002 2.698 -16.055 1.00 61.44 87 GLN A CA 1
ATOM 646 C C . GLN A 1 87 ? -7.724 1.230 -15.712 1.00 61.44 87 GLN A C 1
ATOM 648 O O . GLN A 1 87 ? -6.602 0.896 -15.318 1.00 61.44 87 GLN A O 1
ATOM 653 N N . ILE A 1 88 ? -8.721 0.357 -15.876 1.00 64.75 88 ILE A N 1
ATOM 654 C CA . ILE A 1 88 ? -8.590 -1.088 -15.660 1.00 64.75 88 ILE A CA 1
ATOM 655 C C . ILE A 1 88 ? -7.655 -1.688 -16.717 1.00 64.75 88 ILE A C 1
ATOM 657 O O . ILE A 1 88 ? -6.721 -2.409 -16.358 1.00 64.75 88 ILE A O 1
ATOM 661 N N . CYS A 1 89 ? -7.848 -1.346 -17.994 1.00 55.62 89 CYS A N 1
ATOM 662 C CA . CYS A 1 89 ? -7.024 -1.837 -19.101 1.00 55.62 89 CYS A CA 1
ATOM 663 C C . CYS A 1 89 ? -5.573 -1.347 -19.010 1.00 55.62 89 CYS A C 1
ATOM 665 O O . CYS A 1 89 ? -4.645 -2.104 -19.280 1.00 55.62 89 CYS A O 1
ATOM 667 N N . GLN A 1 90 ? -5.356 -0.108 -18.565 1.00 53.78 90 GLN A N 1
ATOM 668 C CA . GLN A 1 90 ? -4.025 0.482 -18.406 1.00 53.78 90 GLN A CA 1
ATOM 669 C C . GLN A 1 90 ? -3.367 0.122 -17.062 1.00 53.78 90 GLN A C 1
ATOM 671 O O . GLN A 1 90 ? -2.272 0.606 -16.778 1.00 53.78 90 GLN A O 1
ATOM 676 N N . ARG A 1 91 ? -4.018 -0.695 -16.213 1.00 50.94 91 ARG A N 1
ATOM 677 C CA . ARG A 1 91 ? -3.533 -1.093 -14.874 1.00 50.94 91 ARG A CA 1
ATOM 678 C C . ARG A 1 91 ? -3.108 0.091 -13.985 1.00 50.94 91 ARG A C 1
ATOM 680 O O . ARG A 1 91 ? -2.329 -0.081 -13.044 1.00 50.94 91 ARG A O 1
ATOM 687 N N . ARG A 1 92 ? -3.625 1.298 -14.247 1.00 54.12 92 ARG A N 1
ATOM 688 C CA . ARG A 1 92 ? -3.220 2.525 -13.549 1.00 54.12 92 ARG A CA 1
ATOM 689 C C . ARG A 1 92 ? -3.880 2.575 -12.175 1.00 54.12 92 ARG A C 1
ATOM 691 O O . ARG A 1 92 ? -5.065 2.876 -12.060 1.00 54.12 92 ARG A O 1
ATOM 698 N N . ARG A 1 93 ? -3.107 2.331 -11.113 1.00 57.22 93 ARG A N 1
ATOM 699 C CA . ARG A 1 93 ? -3.523 2.662 -9.742 1.00 57.22 93 ARG A CA 1
ATOM 700 C C . ARG A 1 93 ? -3.427 4.176 -9.581 1.00 57.22 93 ARG A C 1
ATOM 702 O O . ARG A 1 93 ? -2.328 4.714 -9.508 1.00 57.22 93 ARG A O 1
ATOM 709 N N . HIS A 1 94 ? -4.565 4.864 -9.600 1.00 54.81 94 HIS A N 1
ATOM 710 C CA . HIS A 1 94 ? -4.583 6.286 -9.272 1.00 54.81 94 HIS A CA 1
ATOM 711 C C . HIS A 1 94 ? -4.215 6.504 -7.799 1.00 54.81 94 HIS A C 1
ATOM 713 O O . HIS A 1 94 ? -4.517 5.635 -6.969 1.00 54.81 94 HIS A O 1
ATOM 719 N N . PRO A 1 95 ? -3.645 7.680 -7.473 1.00 56.16 95 PRO A N 1
ATOM 720 C CA . PRO A 1 95 ? -3.588 8.167 -6.107 1.00 56.16 95 PRO A CA 1
ATOM 721 C C . PRO A 1 95 ? -4.951 8.025 -5.453 1.00 56.16 95 PRO A C 1
ATOM 723 O O . PRO A 1 95 ? -5.979 8.305 -6.083 1.00 56.16 95 PRO A O 1
ATOM 726 N N . LEU A 1 96 ? -4.978 7.561 -4.204 1.00 57.78 96 LEU A N 1
ATOM 727 C CA . LEU A 1 96 ? -6.244 7.523 -3.489 1.00 57.78 96 LEU A CA 1
ATOM 728 C C . LEU A 1 96 ? -6.780 8.951 -3.438 1.00 57.78 96 LEU A C 1
ATOM 730 O O . LEU A 1 96 ? -6.038 9.883 -3.132 1.00 57.78 96 LEU A O 1
ATOM 734 N N . SER A 1 97 ? -8.074 9.129 -3.727 1.00 55.09 97 SER A N 1
ATOM 735 C CA . SER A 1 97 ? -8.709 10.434 -3.523 1.00 55.09 97 SER A CA 1
ATOM 736 C C . SER A 1 97 ? -8.358 10.935 -2.117 1.00 55.09 97 SER A C 1
ATOM 738 O O . SER A 1 97 ? -8.347 10.139 -1.172 1.00 55.09 97 SER A O 1
ATOM 740 N N . GLY A 1 98 ? -8.058 12.228 -1.952 1.00 56.88 98 GLY A N 1
ATOM 741 C CA . GLY A 1 98 ? -7.619 12.773 -0.655 1.00 56.88 98 GLY A CA 1
ATOM 742 C C . GLY A 1 98 ? -8.564 12.426 0.509 1.00 56.88 98 GLY A C 1
ATOM 743 O O . GLY A 1 98 ? -8.134 12.268 1.652 1.00 56.88 98 GLY A O 1
ATOM 744 N N . ASN A 1 99 ? -9.842 12.182 0.200 1.00 60.09 99 ASN A N 1
ATOM 745 C CA . ASN A 1 99 ? -10.855 11.695 1.133 1.00 60.09 99 ASN A CA 1
ATOM 746 C C . ASN A 1 99 ? -10.550 10.300 1.702 1.00 60.09 99 ASN A C 1
ATOM 748 O O . ASN A 1 99 ? -10.757 10.067 2.892 1.00 60.09 99 ASN A O 1
ATOM 752 N N . ALA A 1 100 ? -10.032 9.372 0.896 1.00 61.28 100 ALA A N 1
ATOM 753 C CA . ALA A 1 100 ? -9.709 8.022 1.347 1.00 61.28 100 ALA A CA 1
ATOM 754 C C . ALA A 1 100 ? -8.486 8.005 2.283 1.00 61.28 100 ALA A C 1
ATOM 756 O O . ALA A 1 100 ? -8.504 7.308 3.295 1.00 61.28 100 ALA A O 1
ATOM 757 N N . VAL A 1 101 ? -7.470 8.835 2.025 1.00 61.22 101 VAL A N 1
ATOM 758 C CA . VAL A 1 101 ? -6.303 9.002 2.918 1.00 61.22 101 VAL A CA 1
ATOM 759 C C . VAL A 1 101 ? -6.724 9.584 4.269 1.00 61.22 101 VAL A C 1
ATOM 761 O O . VAL A 1 101 ? -6.354 9.061 5.324 1.00 61.22 101 VAL A O 1
ATOM 764 N N . SER A 1 102 ? -7.562 10.626 4.237 1.00 65.62 102 SER A N 1
ATOM 765 C CA . SER A 1 102 ? -8.161 11.223 5.435 1.00 65.62 102 SER A CA 1
ATOM 766 C C . SER A 1 102 ? -8.996 10.202 6.220 1.00 65.62 102 SER A C 1
ATOM 768 O O . SER A 1 102 ? -8.930 10.152 7.449 1.00 65.62 102 SER A O 1
ATOM 770 N N . SER A 1 103 ? -9.703 9.309 5.518 1.00 75.94 103 SER A N 1
ATOM 771 C CA . SER A 1 103 ? -10.472 8.227 6.137 1.00 75.94 103 SER A CA 1
ATOM 772 C C . SER A 1 103 ? -9.588 7.235 6.898 1.00 75.94 103 SER A C 1
ATOM 774 O O . SER A 1 103 ? -9.921 6.897 8.031 1.00 75.94 103 SER A O 1
ATOM 776 N N . PHE A 1 104 ? -8.454 6.794 6.340 1.00 79.25 104 PHE A N 1
ATOM 777 C CA . PHE A 1 104 ? -7.537 5.886 7.048 1.00 79.25 104 PHE A CA 1
ATOM 778 C C . PHE A 1 104 ? -6.944 6.536 8.302 1.00 79.25 104 PHE A C 1
ATOM 780 O O . PHE A 1 104 ? -6.954 5.932 9.376 1.00 79.25 104 PHE A O 1
ATOM 787 N N . LEU A 1 105 ? -6.478 7.783 8.196 1.00 83.19 105 LEU A N 1
ATOM 788 C CA . LEU A 1 105 ? -5.966 8.531 9.348 1.00 83.19 105 LEU A CA 1
ATOM 789 C C . LEU A 1 105 ? -7.030 8.724 10.436 1.00 83.19 105 LEU A C 1
ATOM 791 O O . LEU A 1 105 ? -6.727 8.582 11.621 1.00 83.19 105 LEU A O 1
ATOM 795 N N . LYS A 1 106 ? -8.279 9.004 10.050 1.00 85.38 106 LYS A N 1
ATOM 796 C CA . LYS A 1 106 ? -9.405 9.094 10.987 1.00 85.38 106 LYS A CA 1
ATOM 797 C C . LYS A 1 106 ? -9.640 7.763 11.702 1.00 85.38 106 LYS A C 1
ATOM 799 O O . LYS A 1 106 ? -9.766 7.755 12.925 1.00 85.38 106 LYS A O 1
ATOM 804 N N . THR A 1 107 ? -9.622 6.644 10.977 1.00 84.56 107 THR A N 1
ATOM 805 C CA . THR A 1 107 ? -9.776 5.304 11.564 1.00 84.56 107 THR A CA 1
ATOM 806 C C . THR A 1 107 ? -8.697 5.009 12.608 1.00 84.56 107 THR A C 1
ATOM 808 O O . THR A 1 107 ? -9.012 4.528 13.694 1.00 84.56 107 THR A O 1
ATOM 811 N N . PHE A 1 108 ? -7.436 5.366 12.351 1.00 85.81 108 PHE A N 1
ATOM 812 C CA . PHE A 1 108 ? -6.357 5.167 13.329 1.00 85.81 108 PHE A CA 1
ATOM 813 C C . PHE A 1 108 ? -6.408 6.108 14.535 1.00 85.81 108 PHE A C 1
ATOM 815 O O . PHE A 1 108 ? -5.879 5.763 15.587 1.00 85.81 108 PHE A O 1
ATOM 822 N N . ARG A 1 109 ? -7.052 7.274 14.418 1.00 84.12 109 ARG A N 1
ATOM 823 C CA . ARG A 1 109 ? -7.189 8.225 15.532 1.00 84.12 109 ARG A CA 1
ATOM 824 C C . ARG A 1 109 ? -8.384 7.937 16.432 1.00 84.12 109 ARG A C 1
ATOM 826 O O . ARG A 1 109 ? -8.259 8.060 17.643 1.00 84.12 109 ARG A O 1
ATOM 833 N N . SER A 1 110 ? -9.536 7.601 15.854 1.00 84.75 110 SER A N 1
ATOM 834 C CA . SER A 1 110 ? -10.799 7.510 16.602 1.00 84.75 110 SER A CA 1
ATOM 835 C C . SER A 1 110 ? -11.624 6.257 16.306 1.00 84.75 110 SER A C 1
ATOM 837 O O . SER A 1 110 ? -12.739 6.137 16.807 1.00 84.75 110 SER A O 1
ATOM 839 N N . GLY A 1 111 ? -11.135 5.356 15.454 1.00 86.81 111 GLY A N 1
ATOM 840 C CA . GLY A 1 111 ? -11.795 4.082 15.178 1.00 86.81 111 GLY A CA 1
ATOM 841 C C . GLY A 1 111 ? -11.639 3.083 16.321 1.00 86.81 111 GLY A C 1
ATOM 842 O O . GLY A 1 111 ? -10.765 3.210 17.179 1.00 86.81 111 GLY A O 1
ATOM 843 N N . THR A 1 112 ? -12.484 2.058 16.316 1.00 91.12 112 THR A N 1
ATOM 844 C CA . THR A 1 112 ? -12.357 0.927 17.246 1.00 91.12 112 THR A CA 1
ATOM 845 C C . THR A 1 112 ? -11.110 0.098 16.930 1.00 91.12 112 THR A C 1
ATOM 847 O O . THR A 1 112 ? -10.622 0.109 15.799 1.00 91.12 112 THR A O 1
ATOM 850 N N . LEU A 1 113 ? -10.622 -0.686 17.899 1.00 89.81 113 LEU A N 1
ATOM 851 C CA . LEU A 1 113 ? -9.482 -1.588 17.685 1.00 89.81 113 LEU A CA 1
ATOM 852 C C . LEU A 1 113 ? -9.695 -2.499 16.464 1.00 89.81 113 LEU A C 1
ATOM 854 O O . LEU A 1 113 ? -8.795 -2.639 15.644 1.00 89.81 113 LEU A O 1
ATOM 858 N N . HIS A 1 114 ? -10.900 -3.050 16.300 1.00 89.44 114 HIS A N 1
ATOM 859 C CA . HIS A 1 114 ? -11.251 -3.880 15.147 1.00 89.44 114 HIS A CA 1
ATOM 860 C C . HIS A 1 114 ? -11.106 -3.121 13.819 1.00 89.44 114 HIS A C 1
ATOM 862 O O . HIS A 1 114 ? -10.453 -3.598 12.896 1.00 89.44 114 HIS A O 1
ATOM 868 N N . GLN A 1 115 ? -11.640 -1.898 13.736 1.00 89.69 115 GLN A N 1
ATOM 869 C CA . GLN A 1 115 ? -11.529 -1.063 12.532 1.00 89.69 115 GLN A CA 1
ATOM 870 C C . GLN A 1 115 ? -10.073 -0.692 12.218 1.00 89.69 115 GLN A C 1
ATOM 872 O O . GLN A 1 115 ? -9.674 -0.637 11.056 1.00 89.69 115 GLN A O 1
ATOM 877 N N . GLN A 1 116 ? -9.261 -0.454 13.250 1.00 92.12 116 GLN A N 1
ATOM 878 C CA . GLN A 1 116 ? -7.832 -0.181 13.096 1.00 92.12 116 GLN A CA 1
ATOM 879 C C . GLN A 1 116 ? -7.086 -1.409 12.558 1.00 92.12 116 GLN A C 1
ATOM 881 O O . GLN A 1 116 ? -6.250 -1.279 11.665 1.00 92.12 116 GLN A O 1
ATOM 886 N N . GLN A 1 117 ? -7.425 -2.608 13.034 1.00 91.69 117 GLN A N 1
ATOM 887 C CA . GLN A 1 117 ? -6.864 -3.865 12.531 1.00 91.69 117 GLN A CA 1
ATOM 888 C C . GLN A 1 117 ? -7.275 -4.135 11.076 1.00 91.69 117 GLN A C 1
ATOM 890 O O . GLN A 1 117 ? -6.429 -4.492 10.252 1.00 91.69 117 GLN A O 1
ATOM 895 N N . GLU A 1 118 ? -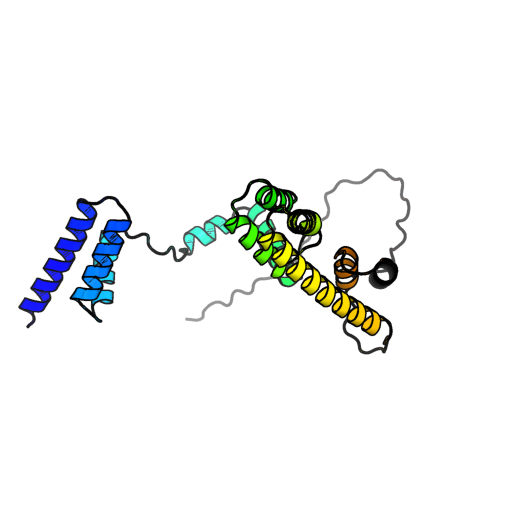8.542 -3.903 10.723 1.00 90.12 118 GLU A N 1
ATOM 896 C CA . GLU A 1 118 ? -9.020 -4.005 9.338 1.00 90.12 118 GLU A CA 1
ATOM 897 C C . GLU A 1 118 ? -8.304 -3.021 8.410 1.00 90.12 118 GLU A C 1
ATOM 899 O O . GLU A 1 118 ? -7.913 -3.386 7.297 1.00 90.12 118 GLU A O 1
ATOM 904 N N . ALA A 1 119 ? -8.072 -1.793 8.878 1.00 90.19 119 ALA A N 1
ATOM 905 C CA . ALA A 1 119 ? -7.316 -0.791 8.142 1.00 90.19 119 ALA A CA 1
ATOM 906 C C . ALA A 1 119 ? -5.864 -1.240 7.891 1.00 90.19 119 ALA A C 1
ATOM 908 O O . ALA A 1 119 ? -5.386 -1.136 6.760 1.00 90.19 119 ALA A O 1
ATOM 909 N N . ILE A 1 120 ? -5.176 -1.810 8.890 1.00 92.81 120 ILE A N 1
ATOM 910 C CA . ILE A 1 120 ? -3.827 -2.384 8.706 1.00 92.81 120 ILE A CA 1
ATOM 911 C C . ILE A 1 120 ? -3.857 -3.540 7.700 1.00 92.81 120 ILE A C 1
ATOM 913 O O . ILE A 1 120 ? -2.995 -3.624 6.819 1.00 92.81 120 ILE A O 1
ATOM 917 N N . ALA A 1 121 ? -4.858 -4.417 7.787 1.00 90.56 121 ALA A N 1
ATOM 918 C CA . ALA A 1 121 ? -5.012 -5.522 6.848 1.00 90.56 121 ALA A CA 1
ATOM 919 C C . ALA A 1 121 ? -5.232 -5.025 5.407 1.00 90.56 121 ALA A C 1
ATOM 921 O O . ALA A 1 121 ? -4.670 -5.594 4.469 1.00 90.56 121 ALA A O 1
ATOM 922 N N . ALA A 1 122 ? -5.996 -3.945 5.218 1.00 89.56 122 ALA A N 1
ATOM 923 C CA . ALA A 1 122 ? -6.182 -3.313 3.914 1.00 89.56 122 ALA A CA 1
ATOM 924 C C . ALA A 1 122 ? -4.866 -2.740 3.360 1.00 89.56 122 ALA A C 1
ATOM 926 O O . ALA A 1 122 ? -4.513 -3.036 2.217 1.00 89.56 122 ALA A O 1
ATOM 927 N N . ILE A 1 123 ? -4.096 -2.023 4.188 1.00 91.62 123 ILE A N 1
ATOM 928 C CA . ILE A 1 123 ? -2.766 -1.504 3.821 1.00 91.62 123 ILE A CA 1
ATOM 929 C C . ILE A 1 123 ? -1.831 -2.650 3.394 1.00 91.62 123 ILE A C 1
ATOM 931 O O . ILE A 1 123 ? -1.124 -2.535 2.398 1.00 91.62 123 ILE A O 1
ATOM 935 N N . SER A 1 124 ? -1.860 -3.788 4.096 1.00 92.19 124 SER A N 1
ATOM 936 C CA . SER A 1 124 ? -1.032 -4.965 3.778 1.00 92.19 124 SER A CA 1
ATOM 937 C C . SER A 1 124 ? -1.360 -5.627 2.432 1.00 92.19 124 SER A C 1
ATOM 939 O O . SER A 1 124 ? -0.481 -6.252 1.823 1.00 92.19 124 SER A O 1
ATOM 941 N N . ARG A 1 125 ? -2.621 -5.540 1.984 1.00 89.31 125 ARG A N 1
ATOM 942 C CA . ARG A 1 125 ? -3.103 -6.145 0.729 1.00 89.31 125 ARG A CA 1
ATOM 943 C C . ARG A 1 125 ? -2.898 -5.234 -0.476 1.00 89.31 125 ARG A C 1
ATOM 945 O O . ARG A 1 125 ? -2.527 -5.715 -1.541 1.00 89.31 125 ARG A O 1
ATOM 952 N N . SER A 1 126 ? -3.160 -3.941 -0.315 1.00 88.00 126 SER A N 1
ATOM 953 C CA . SER A 1 126 ? -3.192 -2.977 -1.416 1.00 88.00 126 SER A CA 1
ATOM 954 C C . SER A 1 126 ? -2.608 -1.640 -0.973 1.00 88.00 126 SER A C 1
ATOM 956 O O . SER A 1 126 ? -3.323 -0.649 -0.825 1.00 88.00 126 SER A O 1
ATOM 958 N N . TYR A 1 127 ? -1.302 -1.634 -0.725 1.00 90.62 127 TYR A N 1
ATOM 959 C CA . TYR A 1 127 ? -0.593 -0.433 -0.314 1.00 90.62 127 TYR A CA 1
ATOM 960 C C . TYR A 1 127 ? -0.541 0.614 -1.435 1.00 90.62 127 TYR A C 1
ATOM 962 O O . TYR A 1 127 ? -0.340 0.287 -2.606 1.00 90.62 127 TYR A O 1
ATOM 970 N N . HIS A 1 128 ? -0.654 1.880 -1.040 1.00 88.56 128 HIS A N 1
ATOM 971 C CA . HIS A 1 128 ? -0.388 3.044 -1.876 1.00 88.56 128 HIS A CA 1
ATOM 972 C C . HIS A 1 128 ? 0.475 4.047 -1.087 1.00 88.56 128 HIS A C 1
ATOM 974 O O . HIS A 1 128 ? 0.265 4.166 0.124 1.00 88.56 128 HIS A O 1
ATOM 980 N N . PRO A 1 129 ? 1.400 4.795 -1.722 1.00 87.88 129 PRO A N 1
ATOM 981 C CA . PRO A 1 129 ? 2.223 5.810 -1.054 1.00 87.88 129 PRO A CA 1
ATOM 982 C C . PRO A 1 129 ? 1.449 6.789 -0.162 1.00 87.88 129 PRO A C 1
ATOM 984 O O . PRO A 1 129 ? 1.909 7.137 0.925 1.00 87.88 129 PRO A O 1
ATOM 987 N N . ASP A 1 130 ? 0.236 7.173 -0.557 1.00 87.19 130 ASP A N 1
ATOM 988 C CA . ASP A 1 130 ? -0.592 8.089 0.238 1.00 87.19 130 ASP A CA 1
ATOM 989 C C . ASP A 1 130 ? -1.056 7.487 1.576 1.00 87.19 130 ASP A C 1
ATOM 991 O O . ASP A 1 130 ? -1.463 8.214 2.478 1.00 87.19 130 ASP A O 1
ATOM 995 N N . MET A 1 131 ? -0.986 6.162 1.745 1.00 90.06 131 MET A N 1
ATOM 996 C CA . MET A 1 131 ? -1.303 5.483 3.006 1.00 90.06 131 MET A CA 1
ATOM 997 C C . MET A 1 131 ? -0.149 5.546 4.022 1.00 90.06 131 MET A C 1
ATOM 999 O O . MET A 1 131 ? -0.340 5.151 5.174 1.00 90.06 131 MET A O 1
ATOM 1003 N N . ARG A 1 132 ? 1.042 6.050 3.649 1.00 90.88 132 ARG A N 1
ATOM 1004 C CA . ARG A 1 132 ? 2.206 6.160 4.558 1.00 90.88 132 ARG A CA 1
ATOM 1005 C C . ARG A 1 132 ? 1.904 6.876 5.868 1.00 90.88 132 ARG A C 1
ATOM 1007 O O . ARG A 1 132 ? 2.288 6.331 6.900 1.00 90.88 132 ARG A O 1
ATOM 1014 N N . PRO A 1 133 ? 1.225 8.040 5.879 1.00 90.31 133 PRO A N 1
ATOM 1015 C CA . PRO A 1 133 ? 0.924 8.735 7.126 1.00 90.31 133 PRO A CA 1
ATOM 1016 C C . PRO A 1 133 ? 0.010 7.917 8.047 1.00 90.31 133 PRO A C 1
ATOM 1018 O O . PRO A 1 133 ? 0.113 7.998 9.267 1.00 90.31 133 PRO A O 1
ATOM 1021 N N . ALA A 1 134 ? -0.881 7.102 7.477 1.00 90.75 134 ALA A N 1
ATOM 1022 C CA . ALA A 1 134 ? -1.730 6.204 8.253 1.00 90.75 134 ALA A CA 1
ATOM 1023 C C . ALA A 1 134 ? -0.922 5.033 8.837 1.00 90.75 134 ALA A C 1
ATOM 1025 O O . ALA A 1 134 ? -1.079 4.701 10.011 1.00 90.75 134 ALA A O 1
ATOM 1026 N N . LEU A 1 135 ? -0.008 4.450 8.053 1.00 93.62 135 LEU A N 1
ATOM 1027 C CA . LEU A 1 135 ? 0.889 3.396 8.530 1.00 93.62 135 LEU A CA 1
ATOM 1028 C C . LEU A 1 135 ? 1.858 3.906 9.610 1.00 93.62 135 LEU A C 1
ATOM 1030 O O . LEU A 1 135 ? 2.089 3.208 10.596 1.00 93.62 135 LEU A O 1
ATOM 1034 N N . SER A 1 136 ? 2.393 5.123 9.472 1.00 93.69 136 SER A N 1
ATOM 1035 C CA . SER A 1 136 ? 3.250 5.728 10.499 1.00 93.69 136 SER A CA 1
ATOM 1036 C C . SER A 1 136 ? 2.478 6.022 11.785 1.00 93.69 136 SER A C 1
ATOM 1038 O O . SER A 1 136 ? 2.987 5.747 12.871 1.00 93.69 136 SER A O 1
ATOM 1040 N N . ALA A 1 137 ? 1.226 6.480 11.683 1.00 92.56 137 ALA A N 1
ATOM 1041 C CA . ALA A 1 137 ? 0.348 6.625 12.841 1.00 92.56 137 ALA A CA 1
ATOM 1042 C C . ALA A 1 137 ? 0.098 5.277 13.543 1.00 92.56 137 ALA A C 1
ATOM 1044 O O . ALA A 1 137 ? 0.137 5.208 14.770 1.00 92.56 137 ALA A O 1
ATOM 1045 N N . ALA A 1 138 ? -0.096 4.193 12.784 1.00 93.00 138 ALA A N 1
ATOM 1046 C CA . ALA A 1 138 ? -0.272 2.853 13.343 1.00 93.00 138 ALA A CA 1
ATOM 1047 C C . ALA A 1 138 ? 0.996 2.328 14.048 1.00 93.00 138 ALA A C 1
ATOM 1049 O O . ALA A 1 138 ? 0.896 1.719 15.114 1.00 93.00 138 ALA A O 1
ATOM 1050 N N . LEU A 1 139 ? 2.189 2.607 13.507 1.00 95.25 139 LEU A N 1
ATOM 1051 C CA . LEU A 1 139 ? 3.475 2.280 14.147 1.00 95.25 139 LEU A CA 1
ATOM 1052 C C . LEU A 1 139 ? 3.675 3.022 15.476 1.00 95.25 139 LEU A C 1
ATOM 1054 O O . LEU A 1 139 ? 4.242 2.464 16.414 1.00 95.25 139 LEU A O 1
ATOM 1058 N N . ALA A 1 140 ? 3.177 4.256 15.566 1.00 95.00 140 ALA A N 1
ATOM 1059 C CA . ALA A 1 140 ? 3.212 5.077 16.773 1.00 95.00 140 ALA A CA 1
ATOM 1060 C C . ALA A 1 140 ? 2.017 4.836 17.719 1.00 95.00 140 ALA A C 1
ATOM 1062 O O . ALA A 1 140 ? 1.863 5.553 18.707 1.00 95.00 140 ALA A O 1
ATOM 1063 N N . SER A 1 141 ? 1.155 3.851 17.436 1.00 94.00 141 SER A N 1
ATOM 1064 C CA . SER A 1 141 ? -0.051 3.603 18.230 1.00 94.00 141 SER A CA 1
ATOM 1065 C C . SER A 1 141 ? 0.287 3.279 19.692 1.00 94.00 141 SER A C 1
ATOM 1067 O O . SER A 1 141 ? 1.219 2.514 19.952 1.00 94.00 141 SER A O 1
ATOM 1069 N N . PRO A 1 142 ? -0.479 3.774 20.682 1.00 91.56 142 PRO A N 1
ATOM 1070 C CA . PRO A 1 142 ? -0.287 3.388 22.080 1.00 91.56 142 PRO A CA 1
ATOM 1071 C C . PRO A 1 142 ? -0.611 1.906 22.331 1.00 91.56 142 PRO A C 1
ATOM 1073 O O . PRO A 1 142 ? -0.076 1.315 23.270 1.00 91.56 142 PRO A O 1
ATOM 1076 N N . VAL A 1 143 ? -1.414 1.270 21.469 1.00 93.06 143 VAL A N 1
ATOM 1077 C CA . VAL A 1 143 ? -1.835 -0.130 21.609 1.00 93.06 143 VAL A CA 1
ATOM 1078 C C . VAL A 1 143 ? -0.734 -1.082 21.108 1.00 93.06 143 VAL A C 1
ATOM 1080 O O . VAL A 1 143 ? -0.446 -1.092 19.907 1.00 93.06 143 VAL A O 1
ATOM 1083 N N . PRO A 1 144 ? -0.150 -1.945 21.967 1.00 94.75 144 PRO A N 1
ATOM 1084 C CA . PRO A 1 144 ? 0.957 -2.824 21.576 1.00 94.75 144 PRO A CA 1
ATOM 1085 C C . PRO A 1 144 ? 0.640 -3.753 20.398 1.00 94.75 144 PRO A C 1
ATOM 1087 O O . PRO A 1 144 ? 1.453 -3.883 19.485 1.00 94.75 144 PRO A O 1
ATOM 1090 N N . ALA A 1 145 ? -0.555 -4.353 20.374 1.00 92.44 145 ALA A N 1
ATOM 1091 C CA . ALA A 1 145 ? -0.963 -5.268 19.307 1.00 92.44 145 ALA A CA 1
ATOM 1092 C C . ALA A 1 145 ? -0.972 -4.594 17.922 1.00 92.44 145 ALA A C 1
ATOM 1094 O O . ALA A 1 145 ? -0.498 -5.178 16.948 1.00 92.44 145 ALA A O 1
ATOM 1095 N N . LEU A 1 146 ? -1.448 -3.346 17.835 1.00 94.50 146 LEU A N 1
ATOM 1096 C CA . LEU A 1 146 ? -1.449 -2.586 16.582 1.00 94.50 146 LEU A CA 1
ATOM 1097 C C . LEU A 1 146 ? -0.038 -2.220 16.135 1.00 94.50 146 LEU A C 1
ATOM 1099 O O . LEU A 1 146 ? 0.253 -2.330 14.946 1.00 94.50 146 LEU A O 1
ATOM 1103 N N . ARG A 1 147 ? 0.854 -1.851 17.065 1.00 96.31 147 ARG A N 1
ATOM 1104 C CA . ARG A 1 147 ? 2.259 -1.574 16.726 1.00 96.31 147 ARG A CA 1
ATOM 1105 C C . ARG A 1 147 ? 2.941 -2.789 16.111 1.00 96.31 147 ARG A C 1
ATOM 1107 O O . ARG A 1 147 ? 3.619 -2.652 15.098 1.00 96.31 147 ARG A O 1
ATOM 1114 N N . VAL A 1 148 ? 2.736 -3.973 16.691 1.00 97.56 148 VAL A N 1
ATOM 1115 C CA . VAL A 1 148 ? 3.315 -5.226 16.178 1.00 97.56 148 VAL A CA 1
ATOM 1116 C C . VAL A 1 148 ? 2.778 -5.539 14.780 1.00 97.56 148 VAL A C 1
ATOM 1118 O O . VAL A 1 148 ? 3.558 -5.834 13.875 1.00 97.56 148 VAL A O 1
ATOM 1121 N N . GLN A 1 149 ? 1.466 -5.414 14.569 1.00 96.69 149 GLN A N 1
ATOM 1122 C CA . GLN A 1 149 ? 0.864 -5.625 13.249 1.00 96.69 149 GLN A CA 1
ATOM 1123 C C . GLN A 1 149 ? 1.378 -4.614 12.215 1.00 96.69 149 GLN A C 1
ATOM 1125 O O . GLN A 1 149 ? 1.750 -5.000 11.107 1.00 96.69 149 GLN A O 1
ATOM 1130 N N . ALA A 1 150 ? 1.456 -3.332 12.576 1.00 97.12 150 ALA A N 1
ATOM 1131 C CA . ALA A 1 150 ? 1.982 -2.288 11.705 1.00 97.12 150 ALA A CA 1
ATOM 1132 C C . ALA A 1 150 ? 3.461 -2.524 11.360 1.00 97.12 150 ALA A C 1
ATOM 1134 O O . ALA A 1 150 ? 3.844 -2.380 10.200 1.00 97.12 150 ALA A O 1
ATOM 1135 N N . ALA A 1 151 ? 4.280 -2.952 12.327 1.00 97.88 151 ALA A N 1
ATOM 1136 C CA . ALA A 1 151 ? 5.686 -3.289 12.110 1.00 97.88 151 ALA A CA 1
ATOM 1137 C C . ALA A 1 151 ? 5.853 -4.487 11.164 1.00 97.88 151 ALA A C 1
ATOM 1139 O O . ALA A 1 151 ? 6.680 -4.436 10.252 1.00 97.88 151 ALA A O 1
ATOM 1140 N N . ALA A 1 152 ? 5.030 -5.528 11.318 1.00 98.00 152 ALA A N 1
ATOM 1141 C CA . ALA A 1 152 ? 5.028 -6.675 10.412 1.00 98.00 152 ALA A CA 1
ATOM 1142 C C . ALA A 1 152 ? 4.672 -6.262 8.973 1.00 98.00 152 ALA A C 1
ATOM 1144 O O . ALA A 1 152 ? 5.345 -6.660 8.019 1.00 98.00 152 ALA A O 1
ATOM 1145 N N . VAL A 1 153 ? 3.652 -5.412 8.810 1.00 96.94 153 VAL A N 1
ATOM 1146 C CA . VAL A 1 153 ? 3.269 -4.870 7.498 1.00 96.94 153 VAL A CA 1
ATOM 1147 C C . VAL A 1 153 ? 4.376 -3.989 6.917 1.00 96.94 153 VAL A C 1
ATOM 1149 O O . VAL A 1 153 ? 4.714 -4.142 5.745 1.00 96.94 153 VAL A O 1
ATOM 1152 N N . TYR A 1 154 ? 4.992 -3.125 7.724 1.00 96.94 154 TYR A N 1
ATOM 1153 C CA . TYR A 1 154 ? 6.114 -2.287 7.301 1.00 96.94 154 TYR A CA 1
ATOM 1154 C C . TYR A 1 154 ? 7.297 -3.131 6.805 1.00 96.94 154 TYR A C 1
ATOM 1156 O O . TYR A 1 154 ? 7.822 -2.877 5.722 1.00 96.94 154 TYR A O 1
ATOM 1164 N N . ALA A 1 155 ? 7.688 -4.168 7.552 1.00 97.31 155 ALA A N 1
ATOM 1165 C CA . ALA A 1 155 ? 8.774 -5.071 7.170 1.00 97.31 155 ALA A CA 1
ATOM 1166 C C . ALA A 1 155 ? 8.471 -5.811 5.856 1.00 97.31 155 ALA A C 1
ATOM 1168 O O . ALA A 1 155 ? 9.320 -5.859 4.963 1.00 97.31 155 ALA A O 1
ATOM 1169 N N . LYS A 1 156 ? 7.238 -6.314 5.698 1.00 96.31 156 LYS A N 1
ATOM 1170 C CA . LYS A 1 156 ? 6.772 -6.950 4.457 1.00 96.31 156 LYS A CA 1
ATOM 1171 C C . LYS A 1 156 ? 6.860 -5.995 3.262 1.00 96.31 156 LYS A C 1
ATOM 1173 O O . LYS A 1 156 ? 7.377 -6.376 2.209 1.00 96.31 156 LYS A O 1
ATOM 1178 N N . LEU A 1 157 ? 6.359 -4.767 3.408 1.00 95.62 157 LEU A N 1
ATOM 1179 C CA . LEU A 1 157 ? 6.384 -3.766 2.338 1.00 95.62 157 LEU A CA 1
ATOM 1180 C C . LEU A 1 157 ? 7.820 -3.367 1.989 1.00 95.62 157 LEU A C 1
ATOM 1182 O O . LEU A 1 157 ? 8.157 -3.314 0.809 1.00 95.62 157 LEU A O 1
ATOM 1186 N N . ARG A 1 158 ? 8.688 -3.193 2.993 1.00 95.31 158 ARG A N 1
ATOM 1187 C CA . ARG A 1 158 ? 10.115 -2.925 2.786 1.00 95.31 158 ARG A CA 1
ATOM 1188 C C . ARG A 1 158 ? 10.806 -4.026 1.987 1.00 95.31 158 ARG A C 1
ATOM 1190 O O . ARG A 1 158 ? 11.521 -3.715 1.041 1.00 95.31 158 ARG A O 1
ATOM 1197 N N . GLY A 1 159 ? 10.558 -5.291 2.322 1.00 95.06 159 GLY A N 1
ATOM 1198 C CA . GLY A 1 159 ? 11.079 -6.421 1.549 1.00 95.06 159 GLY A CA 1
ATOM 1199 C C . GLY A 1 159 ? 10.558 -6.426 0.110 1.00 95.06 159 GLY A C 1
ATOM 1200 O O . GLY A 1 159 ? 11.338 -6.515 -0.830 1.00 95.06 159 GLY A O 1
ATOM 1201 N N . THR A 1 160 ? 9.248 -6.242 -0.068 1.00 94.44 160 THR A N 1
ATOM 1202 C CA . THR A 1 160 ? 8.597 -6.283 -1.391 1.00 94.44 160 THR A CA 1
ATOM 1203 C C . THR A 1 160 ? 9.106 -5.176 -2.320 1.00 94.44 160 THR A C 1
ATOM 1205 O O . THR A 1 160 ? 9.489 -5.449 -3.457 1.00 94.44 160 THR A O 1
ATOM 1208 N N . TYR A 1 161 ? 9.134 -3.926 -1.847 1.00 94.62 161 TYR A N 1
ATOM 1209 C CA . TYR A 1 161 ? 9.614 -2.793 -2.643 1.00 94.62 161 TYR A CA 1
ATOM 1210 C C . TYR A 1 161 ? 11.132 -2.809 -2.828 1.00 94.62 161 TYR A C 1
ATOM 1212 O O . TYR A 1 161 ? 11.600 -2.402 -3.886 1.00 94.62 161 TYR A O 1
ATOM 1220 N N . GLY A 1 162 ? 11.891 -3.324 -1.856 1.00 93.94 162 GLY A N 1
ATOM 1221 C CA . GLY A 1 162 ? 13.334 -3.517 -1.992 1.00 93.94 162 GLY A CA 1
ATOM 1222 C C . GLY A 1 162 ? 13.688 -4.519 -3.092 1.00 93.94 162 GLY A C 1
ATOM 1223 O O . GLY A 1 162 ? 14.528 -4.220 -3.936 1.00 93.94 162 GLY A O 1
ATOM 1224 N N . THR A 1 163 ? 13.017 -5.674 -3.136 1.00 94.50 163 THR A N 1
ATOM 1225 C CA . THR A 1 163 ? 13.195 -6.649 -4.226 1.00 94.50 163 THR A CA 1
ATOM 1226 C C . THR A 1 163 ? 12.782 -6.050 -5.566 1.00 94.50 163 THR A C 1
ATOM 1228 O O . THR A 1 163 ? 13.563 -6.076 -6.509 1.00 94.50 163 THR A O 1
ATOM 1231 N N . ARG A 1 164 ? 11.614 -5.397 -5.630 1.00 93.38 164 ARG A N 1
ATOM 1232 C CA . ARG A 1 164 ? 11.130 -4.769 -6.868 1.00 93.38 164 ARG A CA 1
ATOM 1233 C C . ARG A 1 164 ? 12.069 -3.672 -7.383 1.00 93.38 164 ARG A C 1
ATOM 1235 O O . ARG A 1 164 ? 12.218 -3.530 -8.589 1.00 93.38 164 ARG A O 1
ATOM 1242 N N . ALA A 1 165 ? 12.695 -2.900 -6.493 1.00 93.69 165 ALA A N 1
ATOM 1243 C CA . ALA A 1 165 ? 13.688 -1.898 -6.872 1.00 93.69 165 ALA A CA 1
ATOM 1244 C C . ALA A 1 165 ? 14.921 -2.540 -7.515 1.00 93.69 165 ALA A C 1
ATOM 1246 O O . ALA A 1 165 ? 15.346 -2.093 -8.574 1.00 93.69 165 ALA A O 1
ATOM 1247 N N . LYS A 1 166 ? 15.451 -3.611 -6.909 1.00 92.69 166 LYS A N 1
ATOM 1248 C CA . LYS A 1 166 ? 16.581 -4.368 -7.466 1.00 92.69 166 LYS A CA 1
ATOM 1249 C C . LYS A 1 166 ? 16.239 -4.941 -8.835 1.00 92.69 166 LYS A C 1
ATOM 1251 O O . LYS A 1 166 ? 16.970 -4.697 -9.782 1.00 92.69 166 LYS A O 1
ATOM 1256 N N . ASP A 1 167 ? 15.085 -5.593 -8.959 1.00 91.31 167 ASP A N 1
ATOM 1257 C CA . ASP A 1 167 ? 14.642 -6.176 -10.226 1.00 91.31 167 ASP A CA 1
ATOM 1258 C C . ASP A 1 167 ? 14.531 -5.125 -11.341 1.00 91.31 167 ASP A C 1
ATOM 1260 O O . ASP A 1 167 ? 14.873 -5.411 -12.486 1.00 91.31 167 ASP A O 1
ATOM 1264 N N . LEU A 1 168 ? 14.055 -3.913 -11.025 1.00 90.50 168 LEU A N 1
ATOM 1265 C CA . LEU A 1 168 ? 13.953 -2.811 -11.988 1.00 90.50 168 LEU A CA 1
ATOM 1266 C C . LEU A 1 168 ? 15.321 -2.248 -12.390 1.00 90.50 168 LEU A C 1
ATOM 1268 O O . LEU A 1 168 ? 15.518 -1.936 -13.562 1.00 90.50 168 LEU A O 1
ATOM 1272 N N . LEU A 1 169 ? 16.258 -2.121 -11.448 1.00 89.75 169 LEU A N 1
ATOM 1273 C CA . LEU A 1 169 ? 17.619 -1.662 -11.742 1.00 89.75 169 LEU A CA 1
ATOM 1274 C C . LEU A 1 169 ? 18.375 -2.689 -12.593 1.00 89.75 169 LEU A C 1
ATOM 1276 O O . LEU A 1 169 ? 18.909 -2.339 -13.640 1.00 89.75 169 LEU A O 1
ATOM 1280 N N . ASP A 1 170 ? 18.298 -3.967 -12.233 1.00 89.56 170 ASP A N 1
ATOM 1281 C CA . ASP A 1 170 ? 18.835 -5.078 -13.020 1.00 89.56 170 ASP A CA 1
ATOM 1282 C C . ASP A 1 170 ? 18.254 -5.125 -14.447 1.00 89.56 170 ASP A C 1
ATOM 1284 O O . ASP A 1 170 ? 18.930 -5.481 -15.419 1.00 89.56 170 ASP A O 1
ATOM 1288 N N . GLN A 1 171 ? 16.964 -4.808 -14.590 1.00 85.50 171 GLN A N 1
ATOM 1289 C CA . GLN A 1 171 ? 16.304 -4.702 -15.890 1.00 85.50 171 GLN A CA 1
ATOM 1290 C C . GLN A 1 171 ? 16.759 -3.471 -16.683 1.00 85.50 171 GLN A C 1
ATOM 1292 O O . GLN A 1 171 ? 16.769 -3.522 -17.910 1.00 85.50 171 GLN A O 1
ATOM 1297 N N . ALA A 1 172 ? 17.148 -2.385 -16.024 1.00 83.94 172 ALA A N 1
ATOM 1298 C CA . ALA A 1 172 ? 17.713 -1.228 -16.706 1.00 83.94 172 ALA A CA 1
ATOM 1299 C C . ALA A 1 172 ? 19.162 -1.482 -17.158 1.00 83.94 172 ALA A C 1
ATOM 1301 O O . ALA A 1 172 ? 19.540 -1.056 -18.240 1.00 83.94 172 ALA A O 1
ATOM 1302 N N . GLU A 1 173 ? 19.961 -2.209 -16.374 1.00 83.25 173 GLU A N 1
ATOM 1303 C CA . GLU A 1 173 ? 21.377 -2.465 -16.688 1.00 83.25 173 GLU A CA 1
ATOM 1304 C C . GLU A 1 173 ? 21.579 -3.477 -17.817 1.00 83.25 173 GLU A C 1
ATOM 1306 O O . GLU A 1 173 ? 22.501 -3.356 -18.618 1.00 83.25 173 GLU A O 1
ATOM 1311 N N . ARG A 1 174 ? 20.713 -4.487 -17.909 1.00 79.81 174 ARG A N 1
ATOM 1312 C CA . ARG A 1 174 ? 20.824 -5.549 -18.918 1.00 79.81 174 ARG A CA 1
ATOM 1313 C C . ARG A 1 174 ? 20.262 -5.120 -20.297 1.00 79.81 174 ARG A C 1
ATOM 1315 O O . ARG A 1 174 ? 19.606 -5.938 -20.939 1.00 79.81 174 ARG A O 1
ATOM 1322 N N . GLU A 1 175 ? 20.442 -3.855 -20.704 1.00 61.00 175 GLU A N 1
ATOM 1323 C CA . GLU A 1 175 ? 20.070 -3.272 -22.015 1.00 61.00 175 GLU A CA 1
ATOM 1324 C C . GLU A 1 175 ? 20.600 -4.154 -23.169 1.00 61.00 175 GLU A C 1
ATOM 1326 O O . GLU A 1 175 ? 21.707 -3.973 -23.659 1.00 61.00 175 GLU A O 1
ATOM 1331 N N . ASP A 1 176 ? 19.805 -5.141 -23.590 1.00 53.03 176 ASP A N 1
ATOM 1332 C CA . ASP A 1 176 ? 20.063 -5.976 -24.761 1.00 53.03 176 ASP A CA 1
ATOM 1333 C C . ASP A 1 176 ? 18.775 -6.042 -25.593 1.00 53.03 176 ASP A C 1
ATOM 1335 O O . ASP A 1 176 ? 17.676 -6.233 -25.055 1.00 53.03 176 ASP A O 1
ATOM 1339 N N . HIS A 1 177 ? 18.922 -5.811 -26.898 1.00 47.84 177 HIS A N 1
ATOM 1340 C CA . HIS A 1 177 ? 17.964 -5.234 -27.861 1.00 47.84 177 HIS A CA 1
ATOM 1341 C C . HIS A 1 177 ? 16.628 -5.975 -28.121 1.00 47.84 177 HIS A C 1
ATOM 1343 O O . HIS A 1 177 ? 15.931 -5.674 -29.088 1.00 47.84 177 HIS A O 1
ATOM 1349 N N . ALA A 1 178 ? 16.224 -6.919 -27.271 1.00 49.00 178 ALA A N 1
ATOM 1350 C CA . ALA A 1 178 ? 15.021 -7.742 -27.435 1.00 49.00 178 ALA A CA 1
ATOM 1351 C C . ALA A 1 178 ? 14.038 -7.638 -26.251 1.00 49.00 178 ALA A C 1
ATOM 1353 O O . ALA A 1 178 ? 13.343 -8.603 -25.926 1.00 49.00 178 ALA A O 1
ATOM 1354 N N . ARG A 1 179 ? 14.000 -6.495 -25.553 1.00 55.91 179 ARG A N 1
ATOM 1355 C CA . ARG A 1 179 ? 13.238 -6.352 -24.303 1.00 55.91 179 ARG A CA 1
ATOM 1356 C C . ARG A 1 179 ? 11.845 -5.746 -24.468 1.00 55.91 179 ARG A C 1
ATOM 1358 O O . ARG A 1 179 ? 11.657 -4.855 -25.293 1.00 55.91 179 ARG A O 1
ATOM 1365 N N . PRO A 1 180 ? 10.871 -6.183 -23.642 1.00 55.66 180 PRO A N 1
ATOM 1366 C CA . PRO A 1 180 ? 9.617 -5.459 -23.477 1.00 55.66 180 PRO A CA 1
ATOM 1367 C C . PRO A 1 180 ? 9.921 -4.032 -23.007 1.00 55.66 180 PRO A C 1
ATOM 1369 O O . PRO A 1 180 ? 10.792 -3.836 -22.160 1.00 55.66 180 PRO A O 1
ATOM 1372 N N . ALA A 1 181 ? 9.214 -3.051 -23.570 1.00 67.25 181 ALA A N 1
ATOM 1373 C CA . ALA A 1 181 ? 9.381 -1.640 -23.238 1.00 67.25 181 ALA A CA 1
ATOM 1374 C C . ALA A 1 181 ? 9.365 -1.438 -21.713 1.00 67.25 181 ALA A C 1
ATOM 1376 O O . ALA A 1 181 ? 8.387 -1.780 -21.042 1.00 67.25 181 ALA A O 1
ATOM 1377 N N . LEU A 1 182 ? 10.467 -0.916 -21.168 1.00 74.00 182 LEU A N 1
ATOM 1378 C CA . LEU A 1 182 ? 10.577 -0.577 -19.752 1.00 74.00 182 LEU A CA 1
ATOM 1379 C C . LEU A 1 182 ? 9.529 0.494 -19.417 1.00 74.00 182 LEU A C 1
ATOM 1381 O O . LEU A 1 182 ? 9.504 1.567 -20.017 1.00 74.00 182 LEU A O 1
ATOM 1385 N N . ASP A 1 183 ? 8.651 0.209 -18.455 1.00 82.62 183 ASP A N 1
ATOM 1386 C CA . ASP A 1 183 ? 7.601 1.143 -18.047 1.00 82.62 183 ASP A CA 1
ATOM 1387 C C . ASP A 1 183 ? 8.149 2.162 -17.044 1.00 82.62 183 ASP A C 1
ATOM 1389 O O . ASP A 1 183 ? 8.342 1.853 -15.865 1.00 82.62 183 ASP A O 1
ATOM 1393 N N . ALA A 1 184 ? 8.343 3.406 -17.492 1.00 85.31 184 ALA A N 1
ATOM 1394 C CA . ALA A 1 184 ? 8.777 4.5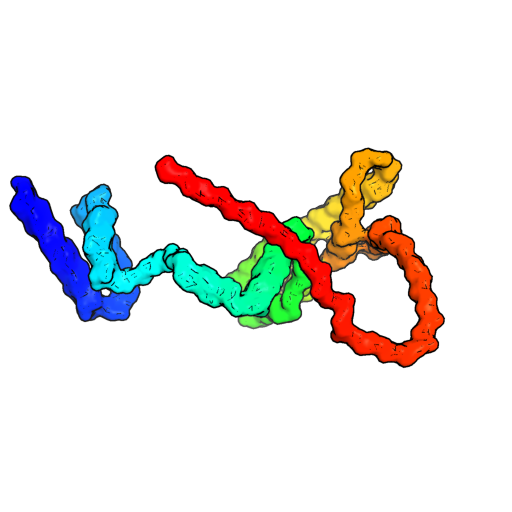18 -16.647 1.00 85.31 184 ALA A CA 1
ATOM 1395 C C . ALA A 1 184 ? 7.900 4.700 -15.390 1.00 85.31 184 ALA A C 1
ATOM 1397 O O . ALA A 1 184 ? 8.388 5.151 -14.351 1.00 85.31 184 ALA A O 1
ATOM 1398 N N . ASN A 1 185 ? 6.615 4.329 -15.436 1.00 84.75 185 ASN A N 1
ATOM 1399 C CA . ASN A 1 185 ? 5.732 4.448 -14.274 1.00 84.75 185 ASN A CA 1
ATOM 1400 C C . ASN A 1 185 ? 6.064 3.436 -13.176 1.00 84.75 185 ASN A C 1
ATOM 1402 O O . ASN A 1 185 ? 5.893 3.753 -12.000 1.00 84.75 185 ASN A O 1
ATOM 1406 N N . ALA A 1 186 ? 6.580 2.254 -13.526 1.00 87.56 186 ALA A N 1
ATOM 1407 C CA . ALA A 1 186 ? 7.000 1.263 -12.541 1.00 87.56 186 ALA A CA 1
ATOM 1408 C C . ALA A 1 186 ? 8.173 1.784 -11.692 1.00 87.56 186 ALA A C 1
ATOM 1410 O O . ALA A 1 186 ? 8.175 1.610 -10.471 1.00 87.56 186 ALA A O 1
ATOM 1411 N N . PHE A 1 187 ? 9.121 2.490 -12.318 1.00 89.50 187 PHE A N 1
ATOM 1412 C CA . PHE A 1 187 ? 10.224 3.162 -11.627 1.00 89.50 187 PHE A CA 1
ATOM 1413 C C . PHE A 1 187 ? 9.714 4.269 -10.694 1.00 89.50 187 PHE A C 1
ATOM 1415 O O . PHE A 1 187 ? 10.106 4.322 -9.526 1.00 89.50 187 PHE A O 1
ATOM 1422 N N . LEU A 1 188 ? 8.780 5.103 -11.169 1.00 90.75 188 LEU A N 1
ATOM 1423 C CA . LEU A 1 188 ? 8.168 6.164 -10.359 1.00 90.75 188 LEU A CA 1
ATOM 1424 C C . LEU A 1 188 ? 7.375 5.612 -9.167 1.00 90.75 188 LEU A C 1
ATOM 1426 O O . LEU A 1 188 ? 7.462 6.164 -8.071 1.00 90.75 188 LEU A O 1
ATOM 1430 N N . GLU A 1 189 ? 6.633 4.518 -9.349 1.00 89.94 189 GLU A N 1
ATOM 1431 C CA . GLU A 1 189 ? 5.856 3.875 -8.282 1.00 89.94 189 GLU A CA 1
ATOM 1432 C C . GLU A 1 189 ? 6.771 3.389 -7.150 1.00 89.94 189 GLU A C 1
ATOM 1434 O O . GLU A 1 189 ? 6.508 3.642 -5.970 1.00 89.94 189 GLU A O 1
ATOM 1439 N N . VAL A 1 190 ? 7.866 2.706 -7.497 1.00 91.94 190 VAL A N 1
ATOM 1440 C CA . VAL A 1 190 ? 8.816 2.192 -6.504 1.00 91.94 190 VAL A CA 1
ATOM 1441 C C . VAL A 1 190 ? 9.574 3.335 -5.831 1.00 91.94 190 VAL A C 1
ATOM 1443 O O . VAL A 1 190 ? 9.718 3.314 -4.606 1.00 91.94 190 VAL A O 1
ATOM 1446 N N . ALA A 1 191 ? 9.965 4.371 -6.576 1.00 92.62 191 ALA A N 1
ATOM 1447 C CA . ALA A 1 191 ? 10.594 5.563 -6.010 1.00 92.62 191 ALA A CA 1
ATOM 1448 C C . ALA A 1 191 ? 9.662 6.311 -5.033 1.00 92.62 191 ALA A C 1
ATOM 1450 O O . ALA A 1 191 ? 10.103 6.765 -3.975 1.00 92.62 191 ALA A O 1
ATOM 1451 N N . ALA A 1 192 ? 8.364 6.395 -5.340 1.00 90.94 192 ALA A N 1
ATOM 1452 C CA . ALA A 1 192 ? 7.363 7.035 -4.486 1.00 90.94 192 ALA A CA 1
ATOM 1453 C C . ALA A 1 192 ? 6.943 6.179 -3.275 1.00 90.94 192 ALA A C 1
ATOM 1455 O O . ALA A 1 192 ? 6.353 6.702 -2.327 1.00 90.94 192 ALA A O 1
ATOM 1456 N N . SER A 1 193 ? 7.254 4.876 -3.270 1.00 90.94 193 SER A N 1
ATOM 1457 C CA . SER A 1 193 ? 6.820 3.923 -2.236 1.00 90.94 193 SER A CA 1
ATOM 1458 C C . SER A 1 193 ? 7.222 4.317 -0.814 1.00 90.94 193 SER A C 1
ATOM 1460 O O . SER A 1 193 ? 6.497 4.012 0.136 1.00 90.94 193 SER A O 1
ATOM 1462 N N . GLY A 1 194 ? 8.361 5.001 -0.665 1.00 92.06 194 GLY A N 1
ATOM 1463 C CA . GLY A 1 194 ? 8.902 5.409 0.626 1.00 92.06 194 GLY A CA 1
ATOM 1464 C C . GLY A 1 194 ? 9.578 4.302 1.435 1.00 92.06 194 GLY A C 1
ATOM 1465 O O . GLY A 1 194 ? 9.816 4.507 2.626 1.00 92.06 194 GLY A O 1
ATOM 1466 N N . PHE A 1 195 ? 9.854 3.152 0.812 1.00 93.94 195 PHE A N 1
ATOM 1467 C CA . PHE A 1 195 ? 10.509 1.996 1.437 1.00 93.94 195 PHE A CA 1
ATOM 1468 C C . PHE A 1 195 ? 11.908 1.685 0.887 1.00 93.94 195 PHE A C 1
ATOM 1470 O O . PHE A 1 195 ? 12.565 0.769 1.382 1.00 93.94 195 PHE A O 1
ATOM 1477 N N . VAL A 1 196 ? 12.351 2.433 -0.121 1.00 93.62 196 VAL A N 1
ATOM 1478 C CA . VAL A 1 196 ? 13.705 2.377 -0.685 1.00 93.62 196 VAL A CA 1
ATOM 1479 C C . VAL A 1 196 ? 14.578 3.472 -0.071 1.00 93.62 196 VAL A C 1
ATOM 1481 O O . VAL A 1 196 ? 14.062 4.497 0.381 1.00 93.62 196 VAL A O 1
ATOM 1484 N N . ASP A 1 197 ? 15.890 3.255 -0.023 1.00 93.06 197 ASP A N 1
ATOM 1485 C CA . ASP A 1 197 ? 16.860 4.272 0.391 1.00 93.06 197 ASP A CA 1
ATOM 1486 C C . ASP A 1 197 ? 16.937 5.439 -0.611 1.00 93.06 197 ASP A C 1
ATOM 1488 O O . ASP A 1 197 ? 16.471 5.350 -1.750 1.00 93.06 197 ASP A O 1
ATOM 1492 N N . ASN A 1 198 ? 17.505 6.564 -0.167 1.00 92.94 198 ASN A N 1
ATOM 1493 C CA . ASN A 1 198 ? 17.554 7.789 -0.967 1.00 92.94 198 ASN A CA 1
ATOM 1494 C C . ASN A 1 198 ? 18.379 7.633 -2.248 1.00 92.94 198 ASN A C 1
ATOM 1496 O O . ASN A 1 198 ? 17.974 8.168 -3.276 1.00 92.94 198 ASN A O 1
ATOM 1500 N N . GLU A 1 199 ? 19.477 6.881 -2.200 1.00 93.88 199 GLU A N 1
ATOM 1501 C CA . GLU A 1 199 ? 20.336 6.652 -3.362 1.00 93.88 199 GLU A CA 1
ATOM 1502 C C . GLU A 1 199 ? 19.591 5.843 -4.434 1.00 93.88 199 GLU A C 1
ATOM 1504 O O . GLU A 1 199 ? 19.504 6.251 -5.593 1.00 93.88 199 GLU A O 1
ATOM 1509 N N . THR A 1 200 ? 18.967 4.733 -4.037 1.00 92.56 200 THR A N 1
ATOM 1510 C CA . THR A 1 200 ? 18.133 3.906 -4.918 1.00 92.56 200 THR A CA 1
ATOM 1511 C C . THR A 1 200 ? 16.965 4.708 -5.484 1.00 92.56 200 THR A C 1
ATOM 1513 O O . THR A 1 200 ? 16.672 4.624 -6.677 1.00 92.56 200 THR A O 1
ATOM 1516 N N . ARG A 1 201 ? 16.311 5.531 -4.658 1.00 94.38 201 ARG A N 1
ATOM 1517 C CA . ARG A 1 201 ? 15.230 6.423 -5.097 1.00 94.38 201 ARG A CA 1
ATOM 1518 C C . ARG A 1 201 ? 15.695 7.370 -6.205 1.00 94.38 201 ARG A C 1
ATOM 1520 O O . ARG A 1 201 ? 14.989 7.515 -7.197 1.00 94.38 201 ARG A O 1
ATOM 1527 N N . GLU A 1 202 ? 16.849 8.008 -6.047 1.00 94.06 202 GLU A N 1
ATOM 1528 C CA . GLU A 1 202 ? 17.394 8.948 -7.035 1.00 94.06 202 GLU A CA 1
ATOM 1529 C C . GLU A 1 202 ? 17.751 8.254 -8.349 1.00 94.06 202 GLU A C 1
ATOM 1531 O O . GLU A 1 202 ? 17.363 8.740 -9.413 1.00 94.06 202 GLU A O 1
ATOM 1536 N N . LYS A 1 203 ? 18.371 7.070 -8.282 1.00 92.44 203 LYS A N 1
ATOM 1537 C CA . LYS A 1 203 ? 18.645 6.238 -9.465 1.00 92.44 203 LYS A CA 1
ATOM 1538 C C . LYS A 1 203 ? 17.363 5.874 -10.218 1.00 92.44 203 LYS A C 1
ATOM 1540 O O . LYS A 1 203 ? 17.295 6.040 -11.434 1.00 92.44 203 LYS A O 1
ATOM 1545 N N . LEU A 1 204 ? 16.322 5.433 -9.507 1.00 91.75 204 LEU A N 1
ATOM 1546 C CA . LEU A 1 204 ? 15.030 5.095 -10.114 1.00 91.75 204 LEU A CA 1
ATOM 1547 C C . LEU A 1 204 ? 14.360 6.315 -10.769 1.00 91.75 204 LEU A C 1
ATOM 1549 O O . LEU A 1 204 ? 13.796 6.187 -11.854 1.00 91.75 204 LEU A O 1
ATOM 1553 N N . LEU A 1 205 ? 14.426 7.495 -10.140 1.00 92.50 205 LEU A N 1
ATOM 1554 C CA . LEU A 1 205 ? 13.875 8.732 -10.708 1.00 92.50 205 LEU A CA 1
ATOM 1555 C C . LEU A 1 205 ? 14.617 9.164 -11.978 1.00 92.50 205 LEU A C 1
ATOM 1557 O O . LEU A 1 205 ? 13.966 9.545 -12.950 1.00 92.50 205 LEU A O 1
ATOM 1561 N N . PHE A 1 206 ? 15.947 9.065 -11.984 1.00 91.44 206 PHE A N 1
ATOM 1562 C CA . PHE A 1 206 ? 16.776 9.370 -13.150 1.00 91.44 206 PHE A CA 1
ATOM 1563 C C . PHE A 1 206 ? 16.483 8.433 -14.333 1.00 91.44 206 PHE A C 1
ATOM 1565 O O . PHE A 1 206 ? 16.303 8.878 -15.466 1.00 91.44 206 PHE A O 1
ATOM 1572 N N . LEU A 1 207 ? 16.363 7.128 -14.078 1.00 89.38 207 LEU A N 1
ATOM 1573 C CA . LEU A 1 207 ? 15.996 6.165 -15.121 1.00 89.38 207 LEU A CA 1
ATOM 1574 C C . LEU A 1 207 ? 14.579 6.418 -15.651 1.00 89.38 207 LEU A C 1
ATOM 1576 O O . LEU A 1 207 ? 14.348 6.356 -16.857 1.00 89.38 207 LEU A O 1
ATOM 1580 N N . ALA A 1 208 ? 13.638 6.777 -14.774 1.00 89.31 208 ALA A N 1
ATOM 1581 C CA . ALA A 1 208 ? 12.283 7.127 -15.184 1.00 89.31 208 ALA A CA 1
ATOM 1582 C C . ALA A 1 208 ? 12.231 8.377 -16.080 1.00 89.31 208 ALA A C 1
ATOM 1584 O O . ALA A 1 208 ? 11.417 8.414 -17.005 1.00 89.31 208 ALA A O 1
ATOM 1585 N N . SER A 1 209 ? 13.060 9.399 -15.825 1.00 88.56 209 SER A N 1
ATOM 1586 C CA . SER A 1 209 ? 13.135 10.583 -16.695 1.00 88.56 209 SER A CA 1
ATOM 1587 C C . SER A 1 209 ? 13.766 10.252 -18.044 1.00 88.56 209 SER A C 1
ATOM 1589 O O . SER A 1 209 ? 13.182 10.614 -19.063 1.00 88.56 209 SER A O 1
ATOM 1591 N N . LYS A 1 210 ? 14.863 9.479 -18.062 1.00 87.25 210 LYS A N 1
ATOM 1592 C CA . LYS A 1 210 ? 15.510 9.007 -19.302 1.00 87.25 210 LYS A CA 1
ATOM 1593 C C . LYS A 1 210 ? 14.512 8.259 -20.198 1.00 87.25 210 LYS A C 1
ATOM 1595 O O . LYS A 1 210 ? 14.360 8.588 -21.369 1.00 87.25 210 LYS A O 1
ATOM 1600 N N . LEU A 1 211 ? 13.751 7.324 -19.621 1.00 84.56 211 LEU A N 1
ATOM 1601 C CA . LEU A 1 211 ? 12.728 6.563 -20.348 1.00 84.56 211 LEU A CA 1
ATOM 1602 C C . LEU A 1 211 ? 11.568 7.440 -20.843 1.00 84.56 211 LEU A C 1
ATOM 1604 O O . LEU A 1 211 ? 10.984 7.154 -21.886 1.00 84.56 211 LEU A O 1
ATOM 1608 N N . LYS A 1 212 ? 11.191 8.497 -20.115 1.00 83.88 212 LYS A N 1
ATOM 1609 C CA . LYS A 1 212 ? 10.155 9.435 -20.580 1.00 83.88 212 LYS A CA 1
ATOM 1610 C C . LYS A 1 212 ? 10.634 10.286 -21.751 1.00 83.88 212 LYS A C 1
ATOM 1612 O O . LYS A 1 212 ? 9.844 10.528 -22.659 1.00 83.88 212 LYS A O 1
ATOM 1617 N N . GLU A 1 213 ? 11.886 10.728 -21.732 1.00 81.62 213 GLU A N 1
ATOM 1618 C CA . GLU A 1 213 ? 12.490 11.496 -22.826 1.00 81.62 213 GLU A CA 1
ATOM 1619 C C . GLU A 1 213 ? 12.611 10.648 -24.096 1.00 81.62 213 GLU A C 1
ATOM 1621 O O . GLU A 1 213 ? 12.192 11.092 -25.159 1.00 81.62 213 GLU A O 1
ATOM 1626 N N . GLU A 1 214 ? 13.063 9.398 -23.975 1.00 75.44 214 GLU A N 1
ATOM 1627 C CA . GLU A 1 214 ? 13.191 8.462 -25.102 1.00 75.44 214 GLU A CA 1
ATOM 1628 C C . GLU A 1 214 ? 11.837 8.100 -25.741 1.00 75.44 214 GLU A C 1
ATOM 1630 O O . GLU A 1 214 ? 11.729 7.963 -26.957 1.00 75.44 214 GLU A O 1
ATOM 1635 N N . ASN A 1 215 ? 10.776 8.010 -24.933 1.00 68.81 215 ASN A N 1
ATOM 1636 C CA . ASN A 1 215 ? 9.415 7.741 -25.409 1.00 68.81 215 ASN A CA 1
ATOM 1637 C C . ASN A 1 215 ? 8.643 9.005 -25.841 1.00 68.81 215 ASN A C 1
ATOM 1639 O O . ASN A 1 215 ? 7.494 8.899 -26.281 1.00 68.81 215 ASN A O 1
ATOM 1643 N N . THR A 1 216 ? 9.228 10.201 -25.709 1.00 63.22 216 THR A N 1
ATOM 1644 C CA . THR A 1 216 ? 8.608 11.449 -26.174 1.00 63.22 216 THR A CA 1
ATOM 1645 C C . THR A 1 216 ? 8.991 11.672 -27.642 1.00 63.22 216 THR A C 1
ATOM 1647 O O . THR A 1 216 ? 10.170 11.867 -27.932 1.00 63.22 216 THR A O 1
ATOM 1650 N N . PRO A 1 217 ? 8.040 11.660 -28.599 1.00 56.88 217 PRO A N 1
ATOM 1651 C CA . PRO A 1 217 ? 8.360 11.952 -29.993 1.00 56.88 217 PRO A CA 1
ATOM 1652 C C . PRO A 1 217 ? 8.945 13.369 -30.108 1.00 56.88 217 PRO A C 1
ATOM 1654 O O . PRO A 1 217 ? 8.496 14.259 -29.378 1.00 56.88 217 PRO A O 1
ATOM 1657 N N . PRO A 1 218 ? 9.919 13.608 -31.009 1.00 50.16 218 PRO A N 1
ATOM 1658 C CA . PRO A 1 218 ? 10.559 14.909 -31.143 1.00 50.16 218 PRO A CA 1
ATOM 1659 C C . PRO A 1 218 ? 9.492 15.978 -31.369 1.00 50.16 218 PRO A C 1
ATOM 1661 O O . PRO A 1 218 ? 8.743 15.952 -32.348 1.00 50.16 218 PRO A O 1
ATOM 1664 N N . SER A 1 219 ? 9.408 16.909 -30.422 1.00 48.75 219 SER A N 1
ATOM 1665 C CA . SER A 1 219 ? 8.564 18.087 -30.521 1.00 48.75 219 SER A CA 1
ATOM 1666 C C . SER A 1 219 ? 8.976 18.869 -31.763 1.00 48.75 219 SER A C 1
ATOM 1668 O O . SER A 1 219 ? 10.056 19.461 -31.798 1.00 48.75 219 SER A O 1
ATOM 1670 N N . VAL A 1 220 ? 8.116 18.866 -32.782 1.00 47.62 220 VAL A N 1
ATOM 1671 C CA . VAL A 1 220 ? 8.212 19.807 -33.899 1.00 47.62 220 VAL A CA 1
ATO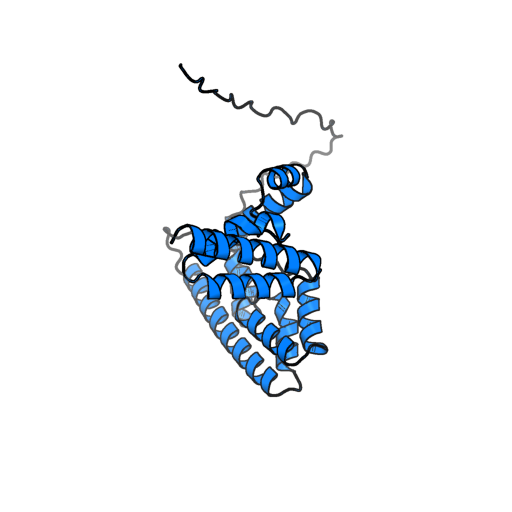M 1672 C C . VAL A 1 220 ? 8.235 21.211 -33.285 1.00 47.62 220 VAL A C 1
ATOM 1674 O O . VAL A 1 220 ? 7.345 21.515 -32.486 1.00 47.62 220 VAL A O 1
ATOM 1677 N N . PRO A 1 221 ? 9.241 22.052 -33.578 1.00 45.47 221 PRO A N 1
ATOM 1678 C CA . PRO A 1 221 ? 9.334 23.372 -32.980 1.00 45.47 221 PRO A CA 1
ATOM 1679 C C . PRO A 1 221 ? 8.084 24.177 -33.332 1.00 45.47 221 PRO A C 1
ATOM 1681 O O . PRO A 1 221 ? 7.787 24.431 -34.501 1.00 45.47 221 PRO A O 1
ATOM 1684 N N . SER A 1 222 ? 7.343 24.557 -32.295 1.00 45.31 222 SER A N 1
ATOM 1685 C CA . SER A 1 222 ? 6.208 25.465 -32.359 1.00 45.31 222 SER A CA 1
ATOM 1686 C C . SER A 1 222 ? 6.700 26.805 -32.894 1.00 45.31 222 SER A C 1
ATOM 1688 O O . SER A 1 222 ? 7.239 27.621 -32.148 1.00 45.31 222 SER A O 1
ATOM 1690 N N . ALA A 1 223 ? 6.551 27.016 -34.201 1.00 40.78 223 ALA A N 1
ATOM 1691 C CA . ALA A 1 223 ? 6.794 28.304 -34.818 1.00 40.78 223 ALA A CA 1
ATOM 1692 C C . ALA A 1 223 ? 5.904 29.345 -34.126 1.00 40.78 223 ALA A C 1
ATOM 1694 O O . ALA A 1 223 ? 4.674 29.281 -34.163 1.00 40.78 223 ALA A O 1
ATOM 1695 N N . SER A 1 224 ? 6.558 30.296 -33.470 1.00 45.34 224 SER A N 1
ATOM 1696 C CA . SER A 1 224 ? 5.984 31.548 -33.009 1.00 45.34 224 SER A CA 1
ATOM 1697 C C . SER A 1 224 ? 5.310 32.256 -34.185 1.00 45.34 224 SER A C 1
ATOM 1699 O O . SER A 1 224 ? 5.982 32.873 -35.010 1.00 45.34 224 SER A O 1
ATOM 1701 N N . ALA A 1 225 ? 3.986 32.170 -34.262 1.00 40.31 225 ALA A N 1
ATOM 1702 C CA . ALA A 1 225 ? 3.173 32.989 -35.147 1.00 40.31 225 ALA A CA 1
ATOM 1703 C C . ALA A 1 225 ? 2.232 33.840 -34.290 1.00 40.31 225 ALA A C 1
ATOM 1705 O O . ALA A 1 225 ? 1.104 33.466 -33.975 1.00 40.31 225 ALA A O 1
ATOM 1706 N N . SER A 1 226 ? 2.736 35.005 -33.894 1.00 44.72 226 SER A N 1
ATOM 1707 C CA . SER A 1 226 ? 1.921 36.174 -33.589 1.00 44.72 226 SER A CA 1
ATOM 1708 C C . SER A 1 226 ? 1.075 36.521 -34.822 1.00 44.72 226 SER A C 1
ATOM 1710 O O . SER A 1 226 ? 1.605 37.011 -35.817 1.00 44.72 226 SER A O 1
ATOM 1712 N N . GLY A 1 227 ? -0.228 36.251 -34.764 1.00 37.59 227 GLY A N 1
ATOM 1713 C CA . GLY A 1 227 ? -1.203 36.625 -35.790 1.00 37.59 227 GLY A CA 1
ATOM 1714 C C . GLY A 1 227 ? -2.635 36.377 -35.293 1.00 37.59 227 GLY A C 1
ATOM 1715 O O . GLY A 1 227 ? -2.854 35.400 -34.575 1.00 37.59 227 GLY A O 1
ATOM 1716 N N . PRO A 1 228 ? -3.606 37.260 -35.595 1.00 44.34 228 PRO A N 1
ATOM 1717 C CA . PRO A 1 228 ? -4.937 37.214 -34.998 1.00 44.34 228 PRO A CA 1
ATOM 1718 C C . PRO A 1 228 ? -5.696 35.975 -35.486 1.00 44.34 228 PRO A C 1
ATOM 1720 O O . PRO A 1 228 ? -5.746 35.684 -36.680 1.00 44.34 228 PRO A O 1
ATOM 1723 N N . GLY A 1 229 ? -6.250 35.218 -34.538 1.00 44.97 229 GLY A N 1
ATOM 1724 C CA . GLY A 1 229 ? -6.826 33.901 -34.795 1.00 44.97 229 GLY A CA 1
ATOM 1725 C C . GLY A 1 229 ? -8.037 33.920 -35.738 1.00 44.97 229 GLY A C 1
ATOM 1726 O O . GLY A 1 229 ? -8.905 34.782 -35.595 1.00 44.97 229 GLY A O 1
ATOM 1727 N N . PRO A 1 230 ? -8.165 32.928 -36.639 1.00 39.97 230 PRO A N 1
ATOM 1728 C CA . PRO A 1 230 ? -9.418 32.639 -37.304 1.00 39.97 230 PRO A CA 1
ATOM 1729 C C . PRO A 1 230 ? -10.227 31.578 -36.540 1.00 39.97 230 PRO A C 1
ATOM 1731 O O . PRO A 1 230 ? -9.737 30.564 -36.042 1.00 39.97 230 PRO A O 1
ATOM 1734 N N . SER A 1 231 ? -11.514 31.877 -36.468 1.00 43.78 231 SER A N 1
ATOM 1735 C CA . SER A 1 231 ? -12.661 31.174 -35.907 1.00 43.78 231 SER A CA 1
ATOM 1736 C C . SER A 1 231 ? -12.650 29.637 -36.005 1.00 43.78 231 SER A C 1
ATOM 1738 O O . SER A 1 231 ? -12.527 29.056 -37.083 1.00 43.78 231 SER A O 1
ATOM 1740 N N . ARG A 1 232 ? -12.929 28.982 -34.865 1.00 46.03 232 ARG A N 1
ATOM 1741 C CA . ARG A 1 232 ? -13.233 27.545 -34.682 1.00 46.03 232 ARG A CA 1
ATOM 1742 C C . ARG A 1 232 ? -14.438 27.063 -35.519 1.00 46.03 232 ARG A C 1
ATOM 1744 O O . ARG A 1 232 ? -15.501 26.792 -34.966 1.00 46.03 232 ARG A O 1
ATOM 1751 N N . SER A 1 233 ? -14.293 26.924 -36.835 1.00 46.38 233 SER A N 1
ATOM 1752 C CA . SER A 1 233 ? -15.395 26.471 -37.706 1.00 46.38 233 SER A CA 1
ATOM 1753 C C . SER A 1 233 ? -15.059 25.352 -38.699 1.00 46.38 233 SER A C 1
ATOM 1755 O O . SER A 1 233 ? -15.929 24.976 -39.475 1.00 46.38 233 SER A O 1
ATOM 1757 N N . MET A 1 234 ? -13.865 24.740 -38.659 1.00 44.44 234 MET A N 1
ATOM 1758 C CA . MET A 1 234 ? -13.488 23.707 -39.648 1.00 44.44 234 MET A CA 1
ATOM 1759 C C . MET A 1 234 ? -12.829 22.435 -39.090 1.00 44.44 234 MET A C 1
ATOM 1761 O O . MET A 1 234 ? -11.919 21.881 -39.694 1.00 44.44 234 MET A O 1
ATOM 1765 N N . LEU A 1 235 ? -13.327 21.895 -37.973 1.00 49.00 235 LEU A N 1
ATOM 1766 C CA . LEU A 1 235 ? -13.021 20.512 -37.570 1.00 49.00 235 LEU A CA 1
ATOM 1767 C C . LEU A 1 235 ? -14.308 19.730 -37.300 1.00 49.00 235 LEU A C 1
ATOM 1769 O O . LEU A 1 235 ? -14.676 19.465 -36.158 1.00 49.00 235 LEU A O 1
ATOM 1773 N N . ARG A 1 236 ? -15.003 19.349 -38.377 1.00 48.88 236 ARG A N 1
ATOM 1774 C CA . ARG A 1 236 ? -15.890 18.175 -38.384 1.00 48.88 236 ARG A CA 1
ATOM 1775 C C . ARG A 1 236 ? -16.120 17.664 -39.808 1.00 48.88 236 ARG A C 1
ATOM 1777 O O . ARG A 1 236 ? -17.204 17.771 -40.363 1.00 48.88 236 ARG A O 1
ATOM 1784 N N . ALA A 1 237 ? -15.091 17.050 -40.379 1.00 46.44 237 ALA A N 1
ATOM 1785 C CA . ALA A 1 237 ? -15.265 16.063 -41.440 1.00 46.44 237 ALA A CA 1
ATOM 1786 C C . ALA A 1 237 ? -14.829 14.705 -40.880 1.00 46.44 237 ALA A C 1
ATOM 1788 O O . ALA A 1 237 ? -13.678 14.298 -40.977 1.00 46.44 237 ALA A O 1
ATOM 1789 N N . MET A 1 238 ? -15.759 14.046 -40.192 1.00 47.06 238 MET A N 1
ATOM 1790 C CA . MET A 1 238 ? -15.602 12.670 -39.727 1.00 47.06 238 MET A CA 1
ATOM 1791 C C . MET A 1 238 ? -15.848 11.739 -40.930 1.00 47.06 238 MET A C 1
ATOM 1793 O O . MET A 1 238 ? -16.840 11.950 -41.637 1.00 47.06 238 MET A O 1
ATOM 1797 N N . PRO A 1 239 ? -15.018 10.716 -41.198 1.00 47.44 239 PRO A N 1
ATOM 1798 C CA . PRO A 1 239 ? -15.309 9.772 -42.268 1.00 47.44 239 PRO A CA 1
ATOM 1799 C C . PRO A 1 239 ? -16.534 8.927 -41.888 1.00 47.44 239 PRO A C 1
ATOM 1801 O O . PRO A 1 239 ? -16.556 8.241 -40.865 1.00 47.44 239 PRO A O 1
ATOM 1804 N N . ARG A 1 240 ? -17.588 8.994 -42.711 1.00 49.44 240 ARG A N 1
ATOM 1805 C CA . ARG A 1 240 ? -18.781 8.144 -42.591 1.00 49.44 240 ARG A CA 1
ATOM 1806 C C . ARG A 1 240 ? -18.395 6.694 -42.886 1.00 49.44 240 ARG A C 1
ATOM 1808 O O . ARG A 1 240 ? -18.249 6.313 -44.044 1.00 49.44 240 ARG A O 1
ATOM 1815 N N . ILE A 1 241 ? -18.292 5.872 -41.847 1.00 52.44 241 ILE A N 1
ATOM 1816 C CA . ILE A 1 241 ? -18.215 4.416 -41.994 1.00 52.44 241 ILE A CA 1
ATOM 1817 C C . ILE A 1 241 ? -19.584 3.931 -42.499 1.00 52.44 241 ILE A C 1
ATOM 1819 O O . ILE A 1 241 ? -20.592 4.040 -41.795 1.00 52.44 241 ILE A O 1
ATOM 1823 N N . LYS A 1 242 ? -19.635 3.434 -43.742 1.00 42.12 242 LYS A N 1
ATOM 1824 C CA . LYS A 1 242 ? -20.816 2.772 -44.315 1.00 42.12 242 LYS A CA 1
ATOM 1825 C C . LYS A 1 242 ? -21.104 1.505 -43.505 1.00 42.12 242 LYS A C 1
ATOM 1827 O O . LYS A 1 242 ? -20.335 0.551 -43.551 1.00 42.12 242 LYS A O 1
ATOM 1832 N N . ARG A 1 243 ? -22.220 1.492 -42.772 1.00 45.75 243 ARG A N 1
ATOM 1833 C CA . ARG A 1 243 ? -22.775 0.264 -42.192 1.00 45.75 243 ARG A CA 1
ATOM 1834 C C . ARG A 1 243 ? -23.393 -0.547 -43.327 1.00 45.75 243 ARG A C 1
ATOM 1836 O O . ARG A 1 243 ? -24.417 -0.145 -43.871 1.00 45.75 243 ARG A O 1
ATOM 1843 N N . TYR A 1 244 ? -22.768 -1.661 -43.688 1.00 47.38 244 TYR A N 1
ATOM 1844 C CA . TYR A 1 244 ? -23.429 -2.688 -44.483 1.00 47.38 244 TYR A CA 1
ATOM 1845 C C . TYR A 1 244 ? -24.456 -3.381 -43.587 1.00 47.38 244 TYR A C 1
ATOM 1847 O O . TYR A 1 244 ? -24.108 -4.014 -42.593 1.00 47.38 244 TYR A O 1
ATOM 1855 N N . ALA A 1 245 ? -25.732 -3.191 -43.910 1.00 44.25 245 ALA A N 1
ATOM 1856 C CA . ALA A 1 245 ? -26.808 -4.017 -43.398 1.00 44.25 245 ALA A CA 1
ATOM 1857 C C . ALA A 1 245 ? -26.787 -5.329 -44.189 1.00 44.25 245 ALA A C 1
ATOM 1859 O O . ALA A 1 245 ? -27.070 -5.330 -45.386 1.00 44.25 245 ALA A O 1
ATOM 1860 N N . CYS A 1 246 ? -26.438 -6.439 -43.541 1.00 47.59 246 CYS A N 1
ATOM 1861 C CA . CYS A 1 246 ? -26.768 -7.755 -44.071 1.00 47.59 246 CYS A CA 1
ATOM 1862 C C . CYS A 1 246 ? -28.283 -7.924 -43.933 1.00 47.59 246 CYS A C 1
ATOM 1864 O O . CYS A 1 246 ? -28.796 -8.138 -42.835 1.00 47.59 246 CYS A O 1
ATOM 1866 N N . GLY A 1 247 ? -28.991 -7.738 -45.047 1.00 43.28 247 GLY A N 1
ATOM 1867 C CA . GLY A 1 247 ? -30.386 -8.125 -45.180 1.00 43.28 247 GLY A CA 1
ATOM 1868 C C . GLY A 1 247 ? -30.518 -9.636 -45.025 1.00 43.28 247 GLY A C 1
ATOM 1869 O O . GLY A 1 247 ? -29.739 -10.395 -45.600 1.00 43.28 247 G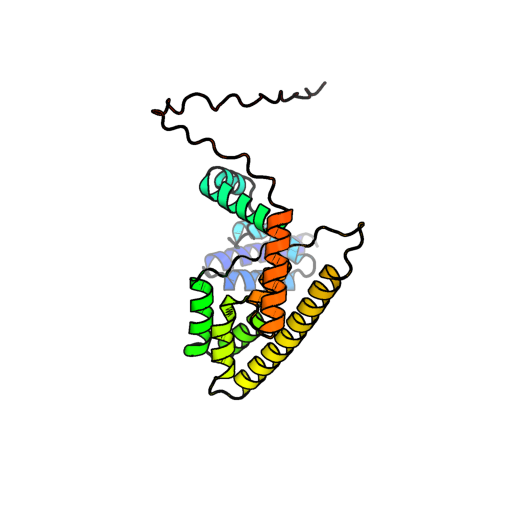LY A O 1
ATOM 1870 N N . GLY A 1 248 ? -31.500 -10.048 -44.227 1.00 42.38 248 GLY A N 1
ATOM 1871 C CA . GLY A 1 248 ? -31.999 -11.412 -44.233 1.00 42.38 248 GLY A CA 1
ATOM 1872 C C . GLY A 1 248 ? -32.633 -11.719 -45.587 1.00 42.38 248 GLY A C 1
ATOM 1873 O O . GLY A 1 248 ? -33.440 -10.938 -46.091 1.00 42.38 248 GLY A O 1
ATOM 1874 N N . LEU A 1 249 ? -32.232 -12.843 -46.168 1.00 43.88 249 LEU A N 1
ATOM 1875 C CA . LEU A 1 249 ? -32.987 -13.538 -47.201 1.00 43.88 249 LEU A CA 1
ATOM 1876 C C . LEU A 1 249 ? -34.012 -14.433 -46.497 1.00 43.88 249 LEU A C 1
ATOM 1878 O O . LEU A 1 249 ? -33.714 -14.982 -45.432 1.00 43.88 249 LEU A O 1
ATOM 1882 N N . GLY A 1 250 ? -35.220 -14.466 -47.063 1.00 44.00 250 GLY A N 1
ATOM 1883 C CA . GLY A 1 250 ? -36.326 -15.313 -46.619 1.00 44.00 250 GLY A CA 1
ATOM 1884 C C . GLY A 1 250 ? -36.182 -16.773 -47.011 1.00 44.00 250 GLY A C 1
ATOM 1885 O O . GLY A 1 250 ? -35.093 -17.171 -47.481 1.00 44.00 250 GLY A O 1
#

Radius of gyration: 30.85 Å; chains: 1; bounding box: 76×77×69 Å

Organism: NCBI:txid188906